Protein AF-A0A1V9ZKB8-F1 (afdb_monomer)

Organism: Achlya hypogyna (NCBI:txid1202772)

InterPro domains:
  IPR001683 Phox homology [PF00787] (100-175)
  IPR001683 Phox homology [PS50195] (66-179)
  IPR001683 Phox homology [SM00312] (69-179)
  IPR036871 PX domain superfamily [G3DSA:3.30.1520.10] (65-179)
  IPR036871 PX domain superfamily [SSF64268] (68-175)

Structure (mmCIF, N/CA/C/O backbone):
data_AF-A0A1V9ZKB8-F1
#
_entry.id   AF-A0A1V9ZKB8-F1
#
loop_
_atom_site.group_PDB
_atom_site.id
_atom_site.type_symbol
_atom_site.label_atom_id
_atom_site.label_alt_id
_atom_site.label_comp_id
_atom_site.label_asym_id
_atom_site.label_entity_id
_atom_site.label_seq_id
_atom_site.pdbx_PDB_ins_code
_atom_site.Cartn_x
_atom_site.Cartn_y
_atom_site.Cartn_z
_atom_site.occupancy
_atom_site.B_iso_or_equiv
_atom_site.auth_seq_id
_atom_site.auth_comp_id
_atom_site.auth_asym_id
_atom_site.auth_atom_id
_atom_site.pdbx_PDB_model_num
ATOM 1 N N . MET A 1 1 ? 2.516 -53.965 -52.159 1.00 54.56 1 MET A N 1
ATOM 2 C CA . MET A 1 1 ? 2.512 -53.346 -50.814 1.00 54.56 1 MET A CA 1
ATOM 3 C C . MET A 1 1 ? 1.217 -52.567 -50.686 1.00 54.56 1 MET A C 1
ATOM 5 O O . MET A 1 1 ? 0.957 -51.710 -51.520 1.00 54.56 1 MET A O 1
ATOM 9 N N . ASN A 1 2 ? 0.350 -52.975 -49.761 1.00 57.16 2 ASN A N 1
ATOM 10 C CA . ASN A 1 2 ? -1.054 -52.567 -49.736 1.00 57.16 2 ASN A CA 1
ATOM 11 C C . ASN A 1 2 ? -1.190 -51.128 -49.225 1.00 57.16 2 ASN A C 1
ATOM 13 O O . ASN A 1 2 ? -0.805 -50.827 -48.103 1.00 57.16 2 ASN A O 1
ATOM 17 N N . VAL A 1 3 ? -1.775 -50.247 -50.035 1.00 66.56 3 VAL A N 1
ATOM 18 C CA . VAL A 1 3 ? -2.022 -48.829 -49.704 1.00 66.56 3 VAL A CA 1
ATOM 19 C C . VAL A 1 3 ? -2.781 -48.630 -48.383 1.00 66.56 3 VAL A C 1
ATOM 21 O O . VAL A 1 3 ? -2.566 -47.644 -47.684 1.00 66.56 3 VAL A O 1
ATOM 24 N N . VAL A 1 4 ? -3.589 -49.617 -47.989 1.00 68.19 4 VAL A N 1
ATOM 25 C CA . VAL A 1 4 ? -4.349 -49.629 -46.732 1.00 68.19 4 VAL A CA 1
ATOM 26 C C . VAL A 1 4 ? -3.432 -49.641 -45.503 1.00 68.19 4 VAL A C 1
ATOM 28 O O . VAL A 1 4 ? -3.711 -48.944 -44.533 1.00 68.19 4 VAL A O 1
ATOM 31 N N . THR A 1 5 ? -2.303 -50.358 -45.543 1.00 67.31 5 THR A N 1
ATOM 32 C CA . THR A 1 5 ? -1.407 -50.465 -44.379 1.00 67.31 5 THR A CA 1
ATOM 33 C C . THR A 1 5 ? -0.592 -49.195 -44.153 1.00 67.31 5 THR A C 1
ATOM 35 O O . THR A 1 5 ? -0.276 -48.882 -43.014 1.00 67.31 5 THR A O 1
ATOM 38 N N . LEU A 1 6 ? -0.282 -48.441 -45.215 1.00 65.56 6 LEU A N 1
ATOM 39 C CA . LEU A 1 6 ? 0.432 -47.162 -45.104 1.00 65.56 6 LEU A CA 1
ATOM 40 C C . LEU A 1 6 ? -0.461 -46.064 -44.519 1.00 65.56 6 LEU A C 1
ATOM 42 O O . LEU A 1 6 ? -0.016 -45.297 -43.669 1.00 65.56 6 LEU A O 1
ATOM 46 N N . GLN A 1 7 ? -1.735 -46.026 -44.916 1.00 70.44 7 GLN A N 1
ATOM 47 C CA . GLN A 1 7 ? -2.691 -45.058 -44.380 1.00 70.44 7 GLN A CA 1
ATOM 48 C C . GLN A 1 7 ? -2.980 -45.303 -42.890 1.00 70.44 7 GLN A C 1
ATOM 50 O O . GLN A 1 7 ? -3.085 -44.355 -42.115 1.00 70.44 7 GLN A O 1
ATOM 55 N N . GLN A 1 8 ? -3.051 -46.570 -42.474 1.00 70.38 8 GLN A N 1
ATOM 56 C CA . GLN A 1 8 ? -3.250 -46.943 -41.071 1.00 70.38 8 GLN A CA 1
ATOM 57 C C . GLN A 1 8 ? -2.036 -46.603 -40.192 1.00 70.38 8 GLN A C 1
ATOM 59 O O . GLN A 1 8 ? -2.201 -46.225 -39.035 1.00 70.38 8 GLN A O 1
ATOM 64 N N . TRP A 1 9 ? -0.825 -46.689 -40.749 1.00 70.75 9 TRP A N 1
ATOM 65 C CA . TRP A 1 9 ? 0.413 -46.343 -40.049 1.00 70.75 9 TRP A CA 1
ATOM 66 C C . TRP A 1 9 ? 0.558 -44.829 -39.844 1.00 70.75 9 TRP A C 1
ATOM 68 O O . TRP A 1 9 ? 0.882 -44.383 -38.748 1.00 70.75 9 TRP A O 1
ATOM 78 N N . LEU A 1 10 ? 0.223 -44.033 -40.866 1.00 70.94 10 LEU A N 1
ATOM 79 C CA . LEU A 1 10 ? 0.247 -42.567 -40.786 1.00 70.94 10 LEU A CA 1
ATOM 80 C C . LEU A 1 10 ? -0.773 -42.008 -39.784 1.00 70.94 10 LEU A C 1
ATOM 82 O O . LEU A 1 10 ? -0.485 -41.034 -39.093 1.00 70.94 10 LEU A O 1
ATOM 86 N N . LEU A 1 11 ? -1.953 -42.627 -39.676 1.00 70.94 11 LEU A N 1
ATOM 87 C CA . LEU A 1 11 ? -2.953 -42.243 -38.673 1.00 70.94 11 LEU A CA 1
ATOM 88 C C . LEU A 1 11 ? -2.466 -42.526 -37.244 1.00 70.94 11 LEU A C 1
ATOM 90 O O . LEU A 1 11 ? -2.639 -41.687 -36.365 1.00 70.94 11 LEU A O 1
ATOM 94 N N . PHE A 1 12 ? -1.790 -43.658 -37.028 1.00 76.88 12 PHE A N 1
ATOM 95 C CA . PHE A 1 12 ? -1.202 -43.992 -35.730 1.00 76.88 12 PHE A CA 1
ATOM 96 C C . PHE A 1 12 ? -0.094 -43.007 -35.324 1.00 76.88 12 PHE A C 1
ATOM 98 O O . PHE A 1 12 ? -0.031 -42.576 -34.174 1.00 76.88 12 PHE A O 1
ATOM 105 N N . GLU A 1 13 ? 0.755 -42.606 -36.271 1.00 76.12 13 GLU A N 1
ATOM 106 C CA . GLU A 1 13 ? 1.838 -41.649 -36.026 1.00 76.12 13 GLU A CA 1
ATOM 107 C C . GLU A 1 13 ? 1.302 -40.247 -35.675 1.00 76.12 13 GLU A C 1
ATOM 109 O O . GLU A 1 13 ? 1.815 -39.589 -34.765 1.00 76.12 13 GLU A O 1
ATOM 114 N N . ALA A 1 14 ? 0.214 -39.821 -36.327 1.00 74.94 14 ALA A N 1
ATOM 115 C CA . ALA A 1 14 ? -0.457 -38.555 -36.042 1.00 74.94 14 ALA A CA 1
ATOM 116 C C . ALA A 1 14 ? -1.129 -38.534 -34.657 1.00 74.94 14 ALA A C 1
AT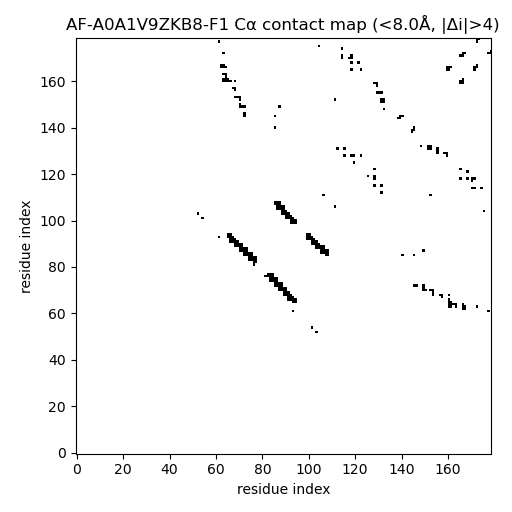OM 118 O O . ALA A 1 14 ? -0.977 -37.553 -33.924 1.00 74.94 14 ALA A O 1
ATOM 119 N N . ASP A 1 15 ? -1.817 -39.612 -34.268 1.00 75.75 15 ASP A N 1
ATOM 120 C CA . ASP A 1 15 ? -2.446 -39.715 -32.945 1.00 75.75 15 ASP A CA 1
ATOM 121 C C . ASP A 1 15 ? -1.394 -39.705 -31.826 1.00 75.75 15 ASP A C 1
ATOM 123 O O . ASP A 1 15 ? -1.538 -38.976 -30.842 1.00 75.75 15 ASP A O 1
ATOM 127 N N . VAL A 1 16 ? -0.284 -40.435 -31.986 1.00 78.56 16 VAL A N 1
ATOM 128 C CA . VAL A 1 16 ? 0.820 -40.437 -31.009 1.00 78.56 16 VAL A CA 1
ATOM 129 C C . VAL A 1 16 ? 1.443 -39.045 -30.870 1.00 78.56 16 VAL A C 1
ATOM 131 O O . VAL A 1 16 ? 1.657 -38.578 -29.748 1.00 78.56 16 VAL A O 1
ATOM 134 N N . ALA A 1 17 ? 1.688 -38.345 -31.981 1.00 75.25 17 ALA A N 1
ATOM 135 C CA . ALA A 1 17 ? 2.206 -36.979 -31.950 1.00 75.25 17 ALA A CA 1
ATOM 136 C C . ALA A 1 17 ? 1.240 -36.009 -31.244 1.00 75.25 17 ALA A C 1
ATOM 138 O O . ALA A 1 17 ? 1.675 -35.165 -30.453 1.00 75.25 17 ALA A O 1
ATOM 139 N N . LEU A 1 18 ? -0.070 -36.160 -31.469 1.00 71.50 18 LEU A N 1
ATOM 140 C CA . LEU A 1 18 ? -1.103 -35.351 -30.826 1.00 71.50 18 LEU A CA 1
ATOM 141 C C . LEU A 1 18 ? -1.160 -35.595 -29.309 1.00 71.50 18 LEU A C 1
ATOM 143 O O . LEU A 1 18 ? -1.229 -34.635 -28.538 1.00 71.50 18 LEU A O 1
ATOM 147 N N . TYR A 1 19 ? -1.058 -36.852 -28.867 1.00 74.38 19 TYR A N 1
ATOM 148 C CA . TYR A 1 19 ? -1.005 -37.199 -27.442 1.00 74.38 19 TYR A CA 1
ATOM 149 C C . TYR A 1 19 ? 0.262 -36.676 -26.752 1.00 74.38 19 TYR A C 1
ATOM 151 O O . TYR A 1 19 ? 0.181 -36.195 -25.619 1.00 74.38 19 TYR A O 1
ATOM 159 N N . LEU A 1 20 ? 1.418 -36.697 -27.424 1.00 71.94 20 LEU A N 1
ATOM 160 C CA . LEU A 1 20 ? 2.661 -36.133 -26.885 1.00 71.94 20 LEU A CA 1
ATOM 161 C C . LEU A 1 20 ? 2.590 -34.604 -26.763 1.00 71.94 20 LEU A C 1
ATOM 163 O O . LEU A 1 20 ? 2.969 -34.051 -25.728 1.00 71.94 20 LEU A O 1
ATOM 167 N N . ALA A 1 21 ? 2.049 -33.916 -27.772 1.00 66.06 21 ALA A N 1
ATOM 168 C CA . ALA A 1 21 ? 1.852 -32.467 -27.731 1.00 66.06 21 ALA A CA 1
ATOM 169 C C . ALA A 1 21 ? 0.853 -32.053 -26.635 1.00 66.06 21 ALA A C 1
ATOM 171 O O . ALA A 1 21 ? 1.114 -31.121 -25.866 1.00 66.06 21 ALA A O 1
ATOM 172 N N . ALA A 1 22 ? -0.259 -32.784 -26.509 1.00 65.62 22 ALA A N 1
ATOM 173 C CA . ALA A 1 22 ? -1.234 -32.573 -25.446 1.00 65.62 22 ALA A CA 1
ATOM 174 C C . ALA A 1 22 ? -0.603 -32.802 -24.061 1.00 65.62 22 ALA A C 1
ATOM 176 O O . ALA A 1 22 ? -0.720 -31.938 -23.190 1.00 65.62 22 ALA A O 1
ATOM 177 N N . GLY A 1 23 ? 0.139 -33.898 -23.871 1.00 66.31 23 GLY A N 1
ATOM 178 C CA . GLY A 1 23 ? 0.823 -34.217 -22.614 1.00 66.31 23 GLY A CA 1
ATOM 179 C C . GLY A 1 23 ? 1.814 -33.137 -22.164 1.00 66.31 23 GLY A C 1
ATOM 180 O O . GLY A 1 23 ? 1.801 -32.732 -20.999 1.00 66.31 23 GLY A O 1
ATOM 181 N N . LEU A 1 24 ? 2.616 -32.599 -23.092 1.00 63.84 24 LEU A N 1
ATOM 182 C CA . LEU A 1 24 ? 3.555 -31.508 -22.800 1.00 63.84 24 LEU A CA 1
ATOM 183 C C . LEU A 1 24 ? 2.830 -30.214 -22.394 1.00 63.84 24 LEU A C 1
ATOM 185 O O . LEU A 1 24 ? 3.252 -29.548 -21.446 1.00 63.84 24 LEU A O 1
ATOM 189 N N . SER A 1 25 ? 1.707 -29.879 -23.040 1.00 70.06 25 SER A N 1
ATOM 190 C CA . SER A 1 25 ? 0.927 -28.684 -22.684 1.00 70.06 25 SER A CA 1
ATOM 191 C C . SER A 1 25 ? 0.295 -28.775 -21.287 1.00 70.06 25 SER A C 1
ATOM 193 O O . SER A 1 25 ? 0.385 -27.820 -20.511 1.00 70.06 25 SER A O 1
ATOM 195 N N . PHE A 1 26 ? -0.249 -29.938 -20.906 1.00 67.19 26 PHE A N 1
ATOM 196 C CA . PHE A 1 26 ? -0.807 -30.151 -19.567 1.00 67.19 26 PHE A CA 1
ATOM 197 C C . PHE A 1 26 ? 0.260 -30.057 -18.471 1.00 67.19 26 PHE A C 1
ATOM 199 O O . PHE A 1 26 ? -0.008 -29.486 -17.412 1.00 67.19 26 PHE A O 1
ATOM 206 N N . SER A 1 27 ? 1.481 -30.541 -18.727 1.00 72.00 27 SER A N 1
ATOM 207 C CA . SER A 1 27 ? 2.588 -30.436 -17.770 1.00 72.00 27 SER A CA 1
ATOM 208 C C . SER A 1 27 ? 3.028 -28.988 -17.542 1.00 72.00 27 SER A C 1
ATOM 210 O O . SER A 1 27 ? 3.302 -28.607 -16.405 1.00 72.00 27 SER A O 1
ATOM 212 N N . ILE A 1 28 ? 3.071 -28.162 -18.592 1.00 72.50 28 ILE A N 1
ATOM 213 C CA . ILE A 1 28 ? 3.446 -26.743 -18.477 1.00 72.50 28 ILE A CA 1
ATOM 214 C C . ILE A 1 28 ? 2.364 -25.966 -17.722 1.00 72.50 28 ILE A C 1
ATOM 216 O O . ILE A 1 28 ? 2.680 -25.189 -16.823 1.00 72.50 28 ILE A O 1
ATOM 220 N N . VAL A 1 29 ? 1.087 -26.201 -18.036 1.00 74.56 29 VAL A N 1
ATOM 221 C CA . VAL A 1 29 ? -0.035 -25.520 -17.371 1.00 74.56 29 VAL A CA 1
ATOM 222 C C . VAL A 1 29 ? -0.162 -25.960 -15.912 1.00 74.56 29 VAL A C 1
ATOM 224 O O . VAL A 1 29 ? -0.346 -25.114 -15.042 1.00 74.56 29 VAL A O 1
ATOM 227 N N . SER A 1 30 ? -0.002 -27.253 -15.615 1.00 75.88 30 SER A N 1
ATOM 228 C CA . SER A 1 30 ? 0.011 -27.765 -14.239 1.00 75.88 30 SER A CA 1
ATOM 229 C C . SER A 1 30 ? 1.212 -27.238 -13.453 1.00 75.88 30 SER A C 1
ATOM 231 O O . SER A 1 30 ? 1.048 -26.773 -12.328 1.00 75.88 30 SER A O 1
ATOM 233 N N . GLY A 1 31 ? 2.400 -27.204 -14.066 1.00 75.62 31 GLY A N 1
ATOM 234 C CA . GLY A 1 31 ? 3.594 -26.600 -13.480 1.00 75.62 31 GLY A CA 1
ATOM 235 C C . GLY A 1 31 ? 3.412 -25.110 -13.196 1.00 75.62 31 GLY A C 1
ATOM 236 O O . GLY A 1 31 ? 3.756 -24.652 -12.111 1.00 75.62 31 GLY A O 1
ATOM 237 N N . PHE A 1 32 ? 2.794 -24.363 -14.115 1.00 76.50 32 PHE A N 1
ATOM 238 C CA . PHE A 1 32 ? 2.505 -22.942 -13.936 1.00 76.50 32 PHE A CA 1
ATOM 239 C C . PHE A 1 32 ? 1.429 -22.698 -12.878 1.00 76.50 32 PHE A C 1
ATOM 241 O O . PHE A 1 32 ? 1.611 -21.836 -12.032 1.00 76.50 32 PHE A O 1
ATOM 248 N N . LEU A 1 33 ? 0.345 -23.480 -12.851 1.00 75.81 33 LEU A N 1
ATOM 249 C CA . LEU A 1 33 ? -0.683 -23.391 -11.809 1.00 75.81 33 LEU A CA 1
ATOM 250 C C . LEU A 1 33 ? -0.123 -23.780 -10.439 1.00 75.81 33 LEU A C 1
ATOM 252 O O . LEU A 1 33 ? -0.383 -23.088 -9.460 1.00 75.81 33 LEU A O 1
ATOM 256 N N . SER A 1 34 ? 0.695 -24.829 -10.366 1.00 81.06 34 SER A N 1
ATOM 257 C CA . SER A 1 34 ?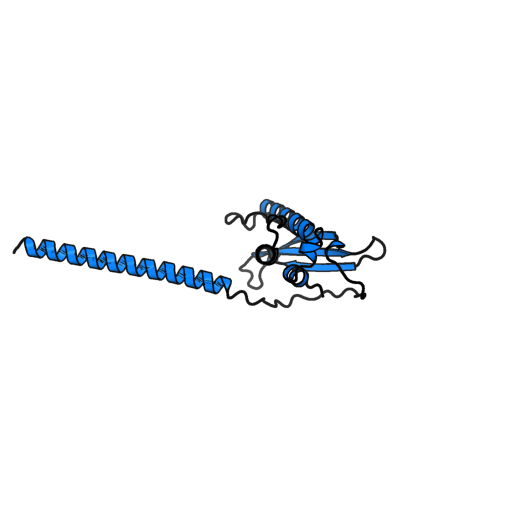 1.386 -25.237 -9.143 1.00 81.06 34 SER A CA 1
ATOM 258 C C . SER A 1 34 ? 2.385 -24.172 -8.689 1.00 81.06 34 SER A C 1
ATOM 260 O O . SER A 1 34 ? 2.425 -23.841 -7.508 1.00 81.06 34 SER A O 1
ATOM 262 N N . TRP A 1 35 ? 3.133 -23.557 -9.610 1.00 73.25 35 TRP A N 1
ATOM 263 C CA . TRP A 1 35 ? 4.016 -22.424 -9.324 1.00 73.25 35 TRP A CA 1
ATOM 264 C C . TRP A 1 35 ? 3.232 -21.186 -8.883 1.00 73.25 35 TRP A C 1
ATOM 266 O O . TRP A 1 35 ? 3.607 -20.547 -7.909 1.00 73.25 35 TRP A O 1
ATOM 276 N N . CYS A 1 36 ? 2.108 -20.866 -9.524 1.00 68.69 36 CYS A N 1
ATOM 277 C CA . CYS A 1 36 ? 1.221 -19.778 -9.120 1.00 68.69 36 CYS A CA 1
ATOM 278 C C . CYS A 1 36 ? 0.664 -20.016 -7.714 1.00 68.69 36 CYS A C 1
ATOM 280 O O . CYS A 1 36 ? 0.709 -19.113 -6.882 1.00 68.69 36 CYS A O 1
ATOM 282 N N . LEU A 1 37 ? 0.203 -21.232 -7.417 1.00 73.25 37 LEU A N 1
ATOM 283 C CA . LEU A 1 37 ? -0.303 -21.592 -6.095 1.00 73.25 37 LEU A CA 1
ATOM 284 C C . LEU A 1 37 ? 0.813 -21.573 -5.039 1.00 73.25 37 LEU A C 1
ATOM 286 O O . LEU A 1 37 ? 0.608 -21.030 -3.953 1.00 73.25 37 LEU A O 1
ATOM 290 N N . LEU A 1 38 ? 2.010 -22.073 -5.357 1.00 63.53 38 LEU A N 1
ATOM 291 C CA . LEU A 1 38 ? 3.170 -22.029 -4.463 1.00 63.53 38 LEU A CA 1
ATOM 292 C C . LEU A 1 38 ? 3.683 -20.604 -4.244 1.00 63.53 38 LEU A C 1
ATOM 294 O O . LEU A 1 38 ? 3.972 -20.254 -3.109 1.00 63.53 38 LEU A O 1
ATOM 298 N N . VAL A 1 39 ? 3.708 -19.742 -5.260 1.00 59.50 39 VAL A N 1
ATOM 299 C CA . VAL A 1 39 ? 4.046 -18.315 -5.116 1.00 59.50 39 VAL A CA 1
ATOM 300 C C . VAL A 1 39 ? 3.022 -17.591 -4.241 1.00 59.50 39 VAL A C 1
ATOM 302 O O . VAL A 1 39 ? 3.403 -16.752 -3.429 1.00 59.50 39 VAL A O 1
ATOM 305 N N . THR A 1 40 ? 1.733 -17.940 -4.335 1.00 50.25 40 THR A N 1
ATOM 306 C CA . THR A 1 40 ? 0.710 -17.367 -3.441 1.00 50.25 40 THR A CA 1
ATOM 307 C C . THR A 1 40 ? 0.780 -17.905 -2.008 1.00 50.25 40 THR A C 1
ATOM 309 O O . THR A 1 40 ? 0.395 -17.193 -1.086 1.00 50.25 40 THR A O 1
ATOM 312 N N . ARG A 1 41 ? 1.300 -19.124 -1.794 1.00 51.72 41 ARG A N 1
ATOM 313 C CA . ARG A 1 41 ? 1.466 -19.738 -0.460 1.00 51.72 41 ARG A CA 1
ATOM 314 C C . ARG A 1 41 ? 2.808 -19.446 0.203 1.00 51.72 41 ARG A C 1
ATOM 316 O O . ARG A 1 41 ? 2.882 -19.420 1.425 1.00 51.72 41 ARG A O 1
ATOM 323 N N . SER A 1 42 ? 3.859 -19.228 -0.578 1.00 39.22 42 SER A N 1
ATOM 324 C CA . SER A 1 42 ? 5.224 -19.042 -0.082 1.00 39.22 42 SER A CA 1
ATOM 325 C C . SER A 1 42 ? 5.530 -17.593 0.289 1.00 39.22 42 SER A C 1
ATOM 327 O O . SER A 1 42 ? 6.685 -17.258 0.552 1.00 39.22 42 SER A O 1
ATOM 329 N N . PHE A 1 43 ? 4.504 -16.743 0.395 1.00 42.44 43 PHE A N 1
ATOM 330 C CA . PHE A 1 43 ? 4.610 -15.489 1.127 1.00 42.44 43 PHE A CA 1
ATOM 331 C C . PHE A 1 43 ? 4.610 -15.793 2.631 1.00 42.44 43 PHE A C 1
ATOM 333 O O . PHE A 1 43 ? 3.682 -15.479 3.374 1.00 42.44 43 PHE A O 1
ATOM 340 N N . LYS A 1 44 ? 5.684 -16.446 3.085 1.00 37.97 44 LYS A N 1
ATOM 341 C CA . LYS A 1 44 ? 6.108 -16.338 4.474 1.00 37.97 44 LYS A CA 1
ATOM 342 C C . LYS A 1 44 ? 6.294 -14.837 4.711 1.00 37.97 44 LYS A C 1
ATOM 344 O O . LYS A 1 44 ? 6.968 -14.217 3.887 1.00 37.97 44 LYS A O 1
ATOM 349 N N . PRO A 1 45 ? 5.691 -14.230 5.746 1.00 36.56 45 PRO A N 1
ATOM 350 C CA . PRO A 1 45 ? 6.019 -12.862 6.107 1.00 36.56 45 PRO A CA 1
ATOM 351 C C . PRO A 1 45 ? 7.525 -12.835 6.346 1.00 36.56 45 PRO A C 1
ATOM 353 O O . PRO A 1 45 ? 8.037 -13.406 7.310 1.00 36.56 45 PRO A O 1
ATOM 356 N N . MET A 1 46 ? 8.237 -12.297 5.363 1.00 34.59 46 MET A N 1
ATOM 357 C CA . MET A 1 46 ? 9.676 -12.201 5.386 1.00 34.59 46 MET A CA 1
ATOM 358 C C . MET A 1 46 ? 9.959 -11.098 6.387 1.00 34.59 46 MET A C 1
ATOM 360 O O . MET A 1 46 ? 9.738 -9.917 6.127 1.00 34.59 46 MET A O 1
ATOM 364 N N . ASN A 1 47 ? 10.320 -11.541 7.586 1.00 42.50 47 ASN A N 1
ATOM 365 C CA . ASN A 1 47 ? 10.906 -10.727 8.628 1.00 42.50 47 ASN A CA 1
ATOM 366 C C . ASN A 1 47 ? 12.290 -10.283 8.133 1.00 42.50 47 ASN A C 1
ATOM 368 O O . ASN A 1 47 ? 13.308 -10.809 8.576 1.00 42.50 47 ASN A O 1
ATOM 372 N N . ASP A 1 48 ? 12.311 -9.382 7.148 1.00 35.09 48 ASP A N 1
ATOM 373 C CA . ASP A 1 48 ? 13.497 -8.607 6.812 1.00 35.09 48 ASP A CA 1
ATOM 374 C C . ASP A 1 48 ? 13.716 -7.673 7.999 1.00 35.09 48 ASP A C 1
ATOM 376 O O . ASP A 1 48 ? 12.975 -6.708 8.202 1.00 35.09 48 ASP A O 1
ATOM 380 N N . GLY A 1 49 ? 14.708 -8.012 8.820 1.00 42.66 49 GLY A N 1
ATOM 381 C CA . GLY A 1 49 ? 15.214 -7.123 9.849 1.00 42.66 49 GLY A CA 1
ATOM 382 C C . GLY A 1 49 ? 15.643 -5.815 9.197 1.00 42.66 49 GLY A C 1
ATOM 383 O O . GLY A 1 49 ? 16.692 -5.740 8.568 1.00 42.66 49 GLY A O 1
ATOM 384 N N . HIS A 1 50 ? 14.825 -4.777 9.338 1.00 40.50 50 HIS A N 1
ATOM 385 C CA . HIS A 1 50 ? 15.189 -3.425 8.951 1.00 40.50 50 HIS A CA 1
ATOM 386 C C . HIS A 1 50 ? 14.825 -2.476 10.094 1.00 40.50 50 HIS A C 1
ATOM 388 O O . HIS A 1 50 ? 13.681 -2.069 10.251 1.00 40.50 50 HIS A O 1
ATOM 394 N N . GLN A 1 51 ? 15.864 -2.224 10.894 1.00 39.69 51 GLN A N 1
ATOM 395 C CA . GLN A 1 51 ? 16.053 -1.254 11.974 1.00 39.69 51 GLN A CA 1
ATOM 396 C C . GLN A 1 51 ? 14.864 -0.354 12.333 1.00 39.69 51 GLN A C 1
ATOM 398 O O . GLN A 1 51 ? 14.542 0.608 11.633 1.00 39.69 51 GLN A O 1
ATOM 403 N N . ASP A 1 52 ? 14.346 -0.610 13.532 1.00 38.00 52 ASP A N 1
ATOM 404 C CA . ASP A 1 52 ? 13.644 0.357 14.360 1.00 38.00 52 ASP A CA 1
ATOM 405 C C . ASP A 1 52 ? 14.565 1.557 14.627 1.00 38.00 52 ASP A C 1
ATOM 407 O O . ASP A 1 52 ? 15.458 1.512 15.477 1.00 38.00 52 ASP A O 1
ATOM 411 N N . VAL A 1 53 ? 14.360 2.658 13.905 1.00 49.25 53 VAL A N 1
ATOM 412 C CA . VAL A 1 53 ? 14.818 3.961 14.393 1.00 49.25 53 VAL A CA 1
ATOM 413 C C . VAL A 1 53 ? 13.838 4.371 15.487 1.00 49.25 53 VAL A C 1
ATOM 415 O O . VAL A 1 53 ? 12.763 4.907 15.226 1.00 49.25 53 VAL A O 1
ATOM 418 N N . VAL A 1 54 ? 14.201 4.024 16.720 1.00 50.81 54 VAL A N 1
ATOM 419 C CA . VAL A 1 54 ? 13.498 4.387 17.951 1.00 50.81 54 VAL A CA 1
ATOM 420 C C . VAL A 1 54 ? 13.516 5.911 18.122 1.00 50.81 54 VAL A C 1
ATOM 422 O O . VAL A 1 54 ? 14.577 6.508 18.288 1.00 50.81 54 VAL A O 1
ATOM 425 N N . LEU A 1 55 ? 12.333 6.528 18.145 1.00 48.44 55 LEU A N 1
ATOM 426 C CA . LEU A 1 55 ? 12.066 7.819 18.793 1.00 48.44 55 LEU A CA 1
ATOM 427 C C . LEU A 1 55 ? 10.862 7.635 19.742 1.00 48.44 55 LEU A C 1
ATOM 429 O O . LEU A 1 55 ? 10.057 6.729 19.516 1.00 48.44 55 LEU A O 1
ATOM 433 N N . PRO A 1 56 ? 10.768 8.406 20.842 1.00 44.75 56 PRO A N 1
ATOM 434 C CA . PRO A 1 56 ? 10.221 7.938 22.105 1.00 44.75 56 PRO A CA 1
ATOM 435 C C . PRO A 1 56 ? 8.735 7.609 22.004 1.00 44.75 56 PRO A C 1
ATOM 437 O O . PRO A 1 56 ? 7.938 8.369 21.460 1.00 44.75 56 PRO A O 1
ATOM 440 N N . SER A 1 57 ? 8.399 6.459 22.579 1.00 63.25 57 SER A N 1
ATOM 441 C CA . SER A 1 57 ? 7.043 6.063 22.933 1.00 63.25 57 SER A CA 1
ATOM 442 C C . SER A 1 57 ? 6.455 7.049 23.947 1.00 63.25 57 SER A C 1
ATOM 444 O O . SER A 1 57 ? 7.093 7.320 24.969 1.00 63.25 57 SER A O 1
ATOM 446 N N . PRO A 1 58 ? 5.215 7.512 23.725 1.00 48.00 58 PRO A N 1
ATOM 447 C CA . PRO A 1 58 ? 4.282 7.589 24.832 1.00 48.00 58 PRO A CA 1
ATOM 448 C C . PRO A 1 58 ? 2.992 6.818 24.542 1.00 48.00 58 PRO A C 1
ATOM 450 O O . PRO A 1 58 ? 2.488 6.738 23.426 1.00 48.00 58 PRO A O 1
ATOM 453 N N . ALA A 1 59 ? 2.454 6.273 25.627 1.00 43.16 59 ALA A N 1
ATOM 454 C CA . ALA A 1 59 ? 1.353 5.326 25.757 1.00 43.16 59 ALA A CA 1
ATOM 455 C C . ALA A 1 59 ? -0.052 5.846 25.368 1.00 43.16 59 ALA A C 1
ATOM 457 O O . ALA A 1 59 ? -1.043 5.446 25.977 1.00 43.16 59 ALA A O 1
ATOM 458 N N . HIS A 1 60 ? -0.171 6.730 24.377 1.00 47.84 60 HIS A N 1
ATOM 459 C CA . HIS A 1 60 ? -1.463 7.253 23.930 1.00 47.84 60 HIS A CA 1
ATOM 460 C C . HIS A 1 60 ? -1.843 6.570 22.622 1.00 47.84 60 HIS A C 1
ATOM 462 O O . HIS A 1 60 ? -1.064 6.587 21.676 1.00 47.84 60 HIS A O 1
ATOM 468 N N . GLY A 1 61 ? -3.008 5.916 22.601 1.00 56.34 61 GLY A N 1
ATOM 469 C CA . GLY A 1 61 ? -3.478 5.077 21.499 1.00 56.34 61 GLY A CA 1
ATOM 470 C C . GLY A 1 61 ? -3.277 5.734 20.134 1.00 56.34 61 GLY A C 1
ATOM 471 O O . GLY A 1 61 ? -4.041 6.613 19.746 1.00 56.34 61 GLY A O 1
ATOM 472 N N . LEU A 1 62 ? -2.232 5.302 19.421 1.00 65.81 62 LEU A N 1
ATOM 473 C CA . LEU A 1 62 ? -1.870 5.798 18.097 1.00 65.81 62 LEU A CA 1
ATOM 474 C C . LEU A 1 62 ? -2.842 5.214 17.079 1.00 65.81 62 LEU A C 1
ATOM 476 O O . LEU A 1 62 ? -2.572 4.213 16.413 1.00 65.81 62 LEU A O 1
ATOM 480 N N . ASN A 1 63 ? -4.012 5.828 16.989 1.00 75.94 63 ASN A N 1
ATOM 481 C CA . ASN A 1 63 ? -4.973 5.492 15.966 1.00 75.94 63 ASN A CA 1
ATOM 482 C C . ASN A 1 63 ? -4.457 5.973 14.611 1.00 75.94 63 ASN A C 1
ATOM 484 O O . ASN A 1 63 ? -4.035 7.118 14.446 1.00 75.94 63 ASN A O 1
ATOM 488 N N . LEU A 1 64 ? -4.497 5.097 13.610 1.00 79.88 64 LEU A N 1
ATOM 489 C CA . LEU A 1 64 ? -4.017 5.438 12.272 1.00 79.88 64 LEU A CA 1
ATOM 490 C C . LEU A 1 64 ? -4.864 6.541 11.609 1.00 79.88 64 LEU A C 1
ATOM 492 O O . LEU A 1 64 ? -4.344 7.270 10.775 1.00 79.88 64 LEU A O 1
ATOM 496 N N . HIS A 1 65 ? -6.133 6.700 11.995 1.00 77.12 65 HIS A N 1
ATOM 497 C CA . HIS A 1 65 ? -7.015 7.725 11.424 1.00 77.12 65 HIS A CA 1
ATOM 498 C C . HIS A 1 65 ? -6.705 9.159 11.858 1.00 77.12 65 HIS A C 1
ATOM 500 O O . HIS A 1 65 ? -7.122 10.089 11.174 1.00 77.12 65 HIS A O 1
ATOM 506 N N . ASP A 1 66 ? -5.909 9.329 12.914 1.00 79.00 66 ASP A N 1
ATOM 507 C CA . ASP A 1 66 ? -5.405 10.631 13.361 1.00 79.00 66 ASP A CA 1
ATOM 508 C C . ASP A 1 66 ? -4.007 10.942 12.790 1.00 79.00 66 ASP A C 1
ATOM 510 O O . ASP A 1 66 ? -3.423 11.989 13.080 1.00 79.00 66 ASP A O 1
ATOM 514 N N . ALA A 1 67 ? -3.442 10.026 11.993 1.00 79.88 67 ALA A N 1
ATOM 515 C CA . ALA A 1 67 ? -2.124 10.176 11.394 1.00 79.88 67 ALA A CA 1
ATOM 516 C C . ALA A 1 67 ? -2.198 10.946 10.069 1.00 79.88 67 ALA A C 1
ATOM 518 O O . ALA A 1 67 ? -2.966 10.600 9.170 1.00 79.88 67 ALA A O 1
ATOM 519 N N . SER A 1 68 ? -1.300 11.911 9.886 1.00 80.62 68 SER A N 1
ATOM 520 C CA . SER A 1 68 ? -0.956 12.405 8.554 1.00 80.62 68 SER A CA 1
ATOM 521 C C . SER A 1 68 ? 0.027 11.439 7.892 1.00 80.62 68 SER A C 1
ATOM 523 O O . SER A 1 68 ? 1.002 11.007 8.509 1.00 80.62 68 SER A O 1
ATOM 525 N N . VAL A 1 69 ? -0.232 11.095 6.630 1.00 83.38 69 VAL A N 1
ATOM 526 C CA . VAL A 1 69 ? 0.575 10.150 5.853 1.00 83.38 69 VAL A CA 1
ATOM 527 C C . VAL A 1 69 ? 1.336 10.901 4.772 1.00 83.38 69 VAL A C 1
ATOM 529 O O . VAL A 1 69 ? 0.729 11.600 3.967 1.00 83.38 69 VAL A O 1
ATOM 532 N N . THR A 1 70 ? 2.648 10.694 4.708 1.00 84.06 70 THR A N 1
ATOM 533 C CA . THR A 1 70 ? 3.474 11.131 3.576 1.00 84.06 70 THR A CA 1
ATOM 534 C C . THR A 1 70 ? 4.262 9.952 3.027 1.00 84.06 70 THR A C 1
ATOM 536 O O . THR A 1 70 ? 4.723 9.094 3.786 1.00 84.06 70 THR A O 1
ATOM 539 N N . LEU A 1 71 ? 4.393 9.870 1.702 1.00 82.69 71 LEU A N 1
ATOM 540 C CA . LEU A 1 71 ? 5.197 8.831 1.056 1.00 82.69 71 LEU A CA 1
ATOM 541 C C . LEU A 1 71 ? 6.373 9.440 0.303 1.00 82.69 71 LEU A C 1
ATOM 543 O O . LEU A 1 71 ? 6.193 10.183 -0.658 1.00 82.69 71 LEU A O 1
ATOM 547 N N . THR A 1 72 ? 7.577 9.008 0.649 1.00 82.00 72 THR A N 1
ATOM 548 C CA . THR A 1 72 ? 8.805 9.338 -0.075 1.00 82.00 72 THR A CA 1
ATOM 549 C C . THR A 1 72 ? 9.295 8.108 -0.823 1.00 82.00 72 THR A C 1
ATOM 551 O O . THR A 1 72 ? 9.250 6.989 -0.314 1.00 82.00 72 THR A O 1
ATOM 554 N N . GLN A 1 73 ? 9.767 8.288 -2.051 1.00 76.44 73 GLN A N 1
ATOM 555 C CA . GLN A 1 73 ? 10.340 7.198 -2.832 1.00 76.44 73 GLN A CA 1
ATOM 556 C C . GLN A 1 73 ? 11.861 7.180 -2.710 1.00 76.44 73 GLN A C 1
ATOM 558 O O . GLN A 1 73 ? 12.509 8.206 -2.897 1.00 76.44 73 GLN A O 1
ATOM 563 N N . VAL A 1 74 ? 12.425 5.988 -2.515 1.00 69.50 74 VAL A N 1
ATOM 564 C CA . VAL A 1 74 ? 13.868 5.748 -2.560 1.00 69.50 74 VAL A CA 1
ATOM 565 C C . VAL A 1 74 ? 14.144 4.584 -3.515 1.00 69.50 74 VAL A C 1
ATOM 567 O O . VAL A 1 74 ? 13.611 3.485 -3.359 1.00 69.50 74 VAL A O 1
ATOM 570 N N . GLN A 1 75 ? 14.959 4.820 -4.544 1.00 65.56 75 GLN A N 1
ATOM 571 C CA . GLN A 1 75 ? 15.504 3.730 -5.355 1.00 65.56 75 GLN A CA 1
ATOM 572 C C . GLN A 1 75 ? 16.661 3.102 -4.590 1.00 65.56 75 GLN A C 1
ATOM 574 O O . GLN A 1 75 ? 17.544 3.814 -4.116 1.00 65.56 75 GLN A O 1
ATOM 579 N N . LEU A 1 76 ? 16.639 1.782 -4.453 1.00 64.88 76 LEU A N 1
ATOM 580 C CA . LEU A 1 76 ? 17.667 1.049 -3.737 1.00 64.88 76 LEU A CA 1
ATOM 581 C C . LEU A 1 76 ? 18.366 0.096 -4.686 1.00 64.88 76 LEU A C 1
ATOM 583 O O . LEU A 1 76 ? 17.736 -0.607 -5.482 1.00 64.88 76 LEU A O 1
ATOM 587 N N . LEU A 1 77 ? 19.684 0.073 -4.556 1.00 58.69 77 LEU A N 1
ATOM 588 C CA . LEU A 1 77 ? 20.512 -0.970 -5.118 1.00 58.69 77 LEU A CA 1
ATOM 589 C C . LEU A 1 77 ? 20.364 -2.200 -4.214 1.00 58.69 77 LEU A C 1
ATOM 591 O O . LEU A 1 77 ? 20.563 -2.097 -3.004 1.00 58.69 77 LEU A O 1
ATOM 595 N N . GLY A 1 78 ? 19.948 -3.331 -4.778 1.00 62.03 78 GLY A N 1
ATOM 596 C CA . GLY A 1 78 ? 19.923 -4.599 -4.060 1.00 62.03 78 GLY A CA 1
ATOM 597 C C . GLY A 1 78 ? 21.322 -5.009 -3.612 1.00 62.03 78 GLY A C 1
ATOM 598 O O . GLY A 1 78 ? 22.321 -4.584 -4.192 1.00 62.03 78 GLY A O 1
ATOM 599 N N . GLU A 1 79 ? 21.367 -5.841 -2.577 1.00 61.72 79 GLU A N 1
ATOM 600 C CA . GLU A 1 79 ? 22.591 -6.297 -1.908 1.00 61.72 79 GLU A CA 1
ATOM 601 C C . GLU A 1 79 ? 23.589 -6.945 -2.883 1.00 61.72 79 GLU A C 1
ATOM 603 O O . GLU A 1 79 ? 24.789 -6.705 -2.796 1.00 61.72 79 GLU A O 1
ATOM 608 N N . ASP A 1 80 ? 23.082 -7.634 -3.908 1.00 65.69 80 ASP A N 1
ATOM 609 C CA . ASP A 1 80 ? 23.891 -8.305 -4.932 1.00 65.69 80 ASP A CA 1
ATOM 610 C C . ASP A 1 80 ? 24.318 -7.401 -6.106 1.00 65.69 80 ASP A C 1
ATOM 612 O O . ASP A 1 80 ? 24.784 -7.901 -7.131 1.00 65.69 80 ASP A O 1
ATOM 616 N N . ALA A 1 81 ? 24.085 -6.081 -6.034 1.00 58.81 81 ALA A N 1
ATOM 617 C CA . ALA A 1 81 ? 24.300 -5.090 -7.107 1.00 58.81 81 ALA A CA 1
ATOM 618 C C . ALA A 1 81 ? 23.611 -5.400 -8.460 1.00 58.81 81 ALA A C 1
ATOM 620 O O . ALA A 1 81 ? 23.721 -4.629 -9.415 1.00 58.81 81 ALA A O 1
ATOM 621 N N . LYS A 1 82 ? 22.874 -6.512 -8.548 1.00 60.97 82 LYS A N 1
ATOM 622 C CA . LYS A 1 82 ? 22.280 -7.057 -9.772 1.00 60.97 82 LYS A CA 1
ATOM 623 C C . LYS A 1 82 ? 20.796 -6.727 -9.910 1.00 60.97 82 LYS A C 1
ATOM 625 O O . LYS A 1 82 ? 20.283 -6.680 -11.024 1.00 60.97 82 LYS A O 1
ATOM 630 N N . GLU A 1 83 ? 20.117 -6.446 -8.798 1.00 62.78 83 GLU A N 1
ATOM 631 C CA . GLU A 1 83 ? 18.696 -6.099 -8.778 1.00 62.78 83 GLU A CA 1
ATOM 632 C C . GLU A 1 83 ? 18.486 -4.710 -8.175 1.00 62.78 83 GLU A C 1
ATOM 634 O O . GLU A 1 83 ? 18.668 -4.489 -6.983 1.00 62.78 83 GLU A O 1
ATOM 639 N N . THR A 1 84 ? 18.095 -3.738 -8.998 1.00 67.62 84 THR A N 1
ATOM 640 C CA . THR A 1 84 ? 17.630 -2.432 -8.512 1.00 67.62 84 THR A CA 1
ATOM 641 C C . THR A 1 84 ? 16.129 -2.505 -8.266 1.00 67.62 84 THR A C 1
ATOM 643 O O . THR A 1 84 ? 15.365 -2.811 -9.185 1.00 67.62 84 THR A O 1
ATOM 646 N N . PHE A 1 85 ? 15.683 -2.191 -7.051 1.00 71.75 85 PHE A N 1
ATOM 647 C CA . PHE A 1 85 ? 14.259 -2.133 -6.728 1.00 71.75 85 PHE A CA 1
ATOM 648 C C . PHE A 1 85 ? 13.869 -0.778 -6.141 1.00 71.75 85 PHE A C 1
ATOM 650 O O . PHE A 1 85 ? 14.642 -0.095 -5.473 1.00 71.75 85 PHE A O 1
ATOM 657 N N . ALA A 1 86 ? 12.626 -0.374 -6.394 1.00 77.06 86 ALA A N 1
ATOM 658 C CA . ALA A 1 86 ? 12.054 0.817 -5.783 1.00 77.06 86 ALA A CA 1
ATOM 659 C C . ALA A 1 86 ? 11.434 0.458 -4.427 1.00 77.06 86 ALA A C 1
ATOM 661 O O . ALA A 1 86 ? 10.598 -0.449 -4.334 1.00 77.06 86 ALA A O 1
ATOM 662 N N . SER A 1 87 ? 11.819 1.193 -3.388 1.00 83.56 87 SER A N 1
ATOM 663 C CA . SER A 1 87 ? 11.218 1.133 -2.060 1.00 83.56 87 SER A CA 1
ATOM 664 C C . SER A 1 87 ? 10.570 2.472 -1.720 1.00 83.56 87 SER A C 1
ATOM 666 O O . SER A 1 87 ? 10.958 3.529 -2.218 1.00 83.56 87 SER A O 1
ATOM 668 N N . TYR A 1 88 ? 9.536 2.418 -0.895 1.00 84.75 88 TYR A N 1
ATOM 669 C CA . TYR A 1 88 ? 8.756 3.568 -0.479 1.00 84.75 88 TYR A CA 1
ATOM 670 C C . TYR A 1 88 ? 8.859 3.695 1.033 1.00 84.75 88 TYR A C 1
ATOM 672 O O . TYR A 1 88 ? 8.563 2.748 1.763 1.00 84.75 88 TYR A O 1
ATOM 680 N N . THR A 1 89 ? 9.284 4.863 1.487 1.00 86.25 89 THR A N 1
ATOM 681 C CA . THR A 1 89 ? 9.296 5.238 2.894 1.00 86.25 89 THR A CA 1
ATOM 682 C C . THR A 1 89 ? 7.993 5.960 3.198 1.00 86.25 89 THR A C 1
ATOM 684 O O . THR A 1 89 ? 7.713 7.014 2.635 1.00 86.25 89 THR A O 1
ATOM 687 N N . ILE A 1 90 ? 7.182 5.369 4.060 1.00 87.38 90 ILE A N 1
ATOM 688 C CA . ILE A 1 90 ? 5.954 5.941 4.594 1.00 87.38 90 ILE A CA 1
ATOM 689 C C . ILE A 1 90 ? 6.327 6.633 5.901 1.00 87.38 90 ILE A C 1
ATOM 691 O O . ILE A 1 90 ? 6.838 5.979 6.811 1.00 87.38 90 ILE A O 1
ATOM 695 N N . THR A 1 91 ? 6.044 7.923 6.009 1.00 87.75 91 THR A N 1
ATOM 696 C CA . THR A 1 91 ? 6.156 8.664 7.264 1.00 87.75 91 THR A CA 1
ATOM 697 C C . THR A 1 91 ? 4.749 8.947 7.763 1.00 87.75 91 THR A C 1
ATOM 699 O O . THR A 1 91 ? 3.988 9.686 7.134 1.00 87.75 91 THR A O 1
ATOM 702 N N . LEU A 1 92 ? 4.398 8.319 8.879 1.00 86.75 92 LEU A N 1
ATOM 703 C CA . LEU A 1 92 ? 3.168 8.566 9.615 1.00 86.75 92 LEU A CA 1
ATOM 704 C C . LEU A 1 92 ? 3.480 9.578 10.709 1.00 86.75 92 LEU A C 1
ATOM 706 O O . LEU A 1 92 ? 4.412 9.358 11.476 1.00 86.75 92 LEU A O 1
ATOM 710 N N . THR A 1 93 ? 2.741 10.676 10.787 1.00 84.94 93 THR A N 1
ATOM 711 C CA . THR A 1 93 ? 2.927 11.700 11.822 1.00 84.94 93 THR A CA 1
ATOM 712 C C . THR A 1 93 ? 1.626 11.928 12.582 1.00 84.94 93 THR A C 1
ATOM 714 O O . THR A 1 93 ? 0.603 12.202 11.956 1.00 84.94 93 THR A O 1
ATOM 717 N N . TRP A 1 94 ? 1.675 11.862 13.909 1.00 83.88 94 TRP A N 1
ATOM 718 C CA . TRP A 1 94 ? 0.577 12.129 14.836 1.00 83.88 94 TRP A CA 1
ATOM 719 C C . TRP A 1 94 ? 0.871 13.383 15.657 1.00 83.88 94 TRP A C 1
ATOM 721 O O . TRP A 1 94 ? 2.028 13.660 15.972 1.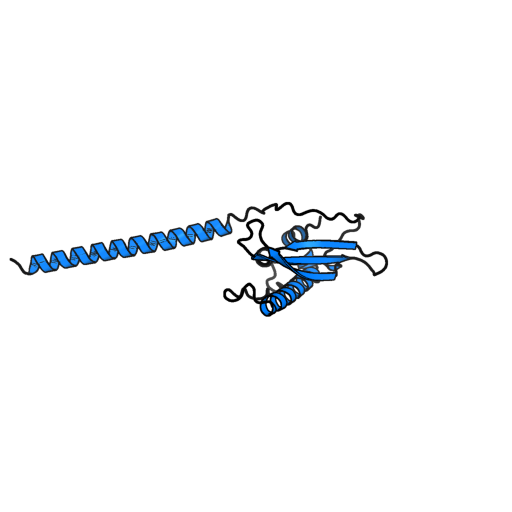00 83.88 94 TRP A O 1
ATOM 731 N N . GLY A 1 95 ? -0.173 14.101 16.066 1.00 75.88 95 GLY A N 1
ATOM 732 C CA . GLY A 1 95 ? -0.046 15.258 16.954 1.00 75.88 95 GLY A CA 1
ATOM 733 C C . GLY A 1 95 ? 0.142 16.596 16.234 1.00 75.88 95 GLY A C 1
ATOM 734 O O . GLY A 1 95 ? 0.099 16.697 15.007 1.00 75.88 95 GLY A O 1
ATOM 735 N N . SER A 1 96 ? 0.289 17.658 17.027 1.00 67.75 96 SER A N 1
ATOM 736 C CA . SER A 1 96 ? 0.419 19.038 16.539 1.00 67.75 96 SER A CA 1
ATOM 737 C C . SER A 1 96 ? 1.889 19.440 16.372 1.00 67.75 96 SER A C 1
ATOM 739 O O . SER A 1 96 ? 2.779 18.766 16.880 1.00 67.75 96 SER A O 1
ATOM 741 N N . LYS A 1 97 ? 2.159 20.572 15.702 1.00 66.06 97 LYS A N 1
ATOM 742 C CA . LYS A 1 97 ? 3.523 21.079 15.429 1.00 66.06 97 LYS A CA 1
ATOM 743 C C . LYS A 1 97 ? 4.455 21.170 16.652 1.00 66.06 97 LYS A C 1
ATOM 745 O O . LYS A 1 97 ? 5.661 21.226 16.444 1.00 66.06 97 LYS A O 1
ATOM 750 N N . LEU A 1 98 ? 3.925 21.239 17.878 1.00 66.12 98 LEU A N 1
ATOM 751 C CA . LEU A 1 98 ? 4.731 21.337 19.103 1.00 66.12 98 LEU A CA 1
ATOM 752 C C . LEU A 1 98 ? 5.101 19.983 19.727 1.00 66.12 98 LEU A C 1
ATOM 754 O O . LEU A 1 98 ? 6.108 19.917 20.421 1.00 66.12 98 LEU A O 1
ATOM 758 N N . ASP A 1 99 ? 4.308 18.935 19.498 1.00 70.69 99 ASP A N 1
ATOM 759 C CA . ASP A 1 99 ? 4.525 17.602 20.074 1.00 70.69 99 ASP A CA 1
ATOM 760 C C . ASP A 1 99 ? 4.075 16.547 19.057 1.00 70.69 99 ASP A C 1
ATOM 762 O O . ASP A 1 99 ? 2.999 15.949 19.144 1.00 70.69 99 ASP A O 1
ATOM 766 N N . SER A 1 100 ? 4.858 16.442 17.982 1.00 74.50 100 SER A N 1
ATOM 767 C CA . SER A 1 100 ? 4.579 15.534 16.876 1.00 74.50 100 SER A CA 1
ATOM 768 C C . SER A 1 100 ? 5.317 14.217 17.080 1.00 74.50 100 SER A C 1
ATOM 770 O O . SER A 1 100 ? 6.550 14.191 17.106 1.00 74.50 100 SER A O 1
ATOM 772 N N . HIS A 1 101 ? 4.580 13.114 17.140 1.00 79.56 101 HIS A N 1
ATOM 773 C CA . HIS A 1 101 ? 5.158 11.781 17.053 1.00 79.56 101 HIS A CA 1
ATOM 774 C C . HIS A 1 101 ? 5.208 11.354 15.588 1.00 79.56 101 HIS A C 1
ATOM 776 O O . HIS A 1 101 ? 4.268 11.603 14.837 1.00 79.56 101 HIS A O 1
ATOM 782 N N . SER A 1 102 ? 6.286 10.708 15.154 1.00 80.88 102 SER A N 1
ATOM 783 C CA . SER A 1 102 ? 6.367 10.196 13.788 1.00 80.88 102 SER A CA 1
ATOM 784 C C . SER A 1 102 ? 6.936 8.790 13.743 1.00 80.88 102 SER A C 1
ATOM 786 O O . SER A 1 102 ? 7.782 8.420 14.554 1.00 80.88 102 SER A O 1
ATOM 788 N N . LYS A 1 103 ? 6.453 8.006 12.781 1.00 83.56 103 LYS A N 1
ATOM 789 C CA . LYS A 1 103 ? 6.888 6.642 12.514 1.00 83.56 103 LYS A CA 1
ATOM 790 C C . LYS A 1 103 ? 7.243 6.494 11.049 1.00 83.56 103 LYS A C 1
ATOM 792 O O . LYS A 1 103 ? 6.469 6.867 10.170 1.00 83.56 103 LYS A O 1
ATOM 797 N N . LEU A 1 104 ? 8.403 5.903 10.809 1.00 83.12 104 LEU A N 1
ATOM 798 C CA . LEU A 1 104 ? 8.929 5.626 9.482 1.00 83.12 104 LEU A CA 1
ATOM 799 C C . LEU A 1 104 ? 8.781 4.133 9.191 1.00 83.12 104 LEU A C 1
ATOM 801 O O . LEU A 1 104 ? 9.209 3.292 9.975 1.00 83.12 104 LEU A O 1
ATOM 805 N N . LEU A 1 105 ? 8.169 3.802 8.060 1.00 84.44 105 LEU A N 1
ATOM 806 C CA . LEU A 1 105 ? 8.001 2.433 7.581 1.00 84.44 105 LEU A CA 1
ATOM 807 C C . LEU A 1 105 ? 8.563 2.357 6.172 1.00 84.44 105 LEU A C 1
ATOM 809 O O . LEU A 1 105 ? 8.273 3.214 5.345 1.00 84.44 105 LEU A O 1
ATOM 813 N N . ARG A 1 106 ? 9.324 1.314 5.860 1.00 84.00 106 ARG A N 1
ATOM 814 C CA . ARG A 1 106 ? 9.879 1.132 4.520 1.00 84.00 106 ARG A CA 1
ATOM 815 C C . ARG A 1 106 ? 9.278 -0.107 3.875 1.00 84.00 106 ARG A C 1
ATOM 817 O O . ARG A 1 106 ? 9.349 -1.194 4.438 1.00 84.00 106 ARG A O 1
ATOM 824 N N . LYS A 1 107 ? 8.638 0.077 2.720 1.00 85.12 107 LYS A N 1
ATOM 825 C CA . LYS A 1 107 ? 7.807 -0.939 2.063 1.00 85.12 107 LYS A CA 1
ATOM 826 C C . LYS A 1 107 ? 8.039 -0.988 0.557 1.00 85.12 107 LYS A C 1
ATOM 828 O O . LYS A 1 107 ? 8.322 0.023 -0.086 1.00 85.12 107 LYS A O 1
ATOM 833 N N . ARG A 1 108 ? 7.935 -2.174 -0.037 1.00 86.00 108 ARG A N 1
ATOM 834 C CA . ARG A 1 108 ? 7.971 -2.393 -1.494 1.00 86.00 108 ARG A CA 1
ATOM 835 C C . ARG A 1 108 ? 6.548 -2.324 -2.051 1.00 86.00 108 ARG A C 1
ATOM 837 O O . ARG A 1 108 ? 5.590 -2.647 -1.355 1.00 86.00 108 ARG A O 1
ATOM 844 N N . TYR A 1 109 ? 6.385 -1.973 -3.330 1.00 83.25 109 TYR A N 1
ATOM 845 C CA . TYR A 1 109 ? 5.051 -1.892 -3.959 1.00 83.25 109 TYR A CA 1
ATOM 846 C C . TYR A 1 109 ? 4.235 -3.195 -3.821 1.00 83.25 109 TYR A C 1
ATOM 848 O O . TYR A 1 109 ? 3.016 -3.156 -3.657 1.00 83.25 109 TYR A O 1
ATOM 856 N N . SER A 1 110 ? 4.895 -4.356 -3.879 1.00 82.19 110 SER A N 1
ATOM 857 C CA . SER A 1 110 ? 4.251 -5.664 -3.708 1.00 82.19 110 SER A CA 1
ATOM 858 C C . SER A 1 110 ? 3.545 -5.811 -2.359 1.00 82.19 110 SER A C 1
ATOM 860 O O . SER A 1 110 ? 2.483 -6.425 -2.310 1.00 82.19 110 SER A O 1
ATOM 862 N N . GLU A 1 111 ? 4.075 -5.206 -1.296 1.00 85.12 111 GLU A N 1
ATOM 863 C CA . GLU A 1 111 ? 3.466 -5.244 0.035 1.00 85.12 111 GLU A CA 1
ATOM 864 C C . GLU A 1 111 ? 2.173 -4.418 0.084 1.00 85.12 111 GLU A C 1
ATOM 866 O O . GLU A 1 111 ? 1.183 -4.869 0.649 1.00 85.12 111 GLU A O 1
ATOM 871 N N . PHE A 1 112 ? 2.123 -3.263 -0.593 1.00 87.00 112 PHE A N 1
ATOM 872 C CA . PHE A 1 112 ? 0.878 -2.493 -0.738 1.00 87.00 112 PHE A CA 1
ATOM 873 C C . PHE A 1 112 ? -0.172 -3.262 -1.544 1.00 87.00 112 PHE A C 1
ATOM 875 O O . PHE A 1 112 ? -1.358 -3.235 -1.218 1.00 87.00 112 PHE A O 1
ATOM 882 N N . ALA A 1 113 ? 0.257 -3.976 -2.590 1.00 83.75 113 ALA A N 1
ATOM 883 C CA . ALA A 1 113 ? -0.638 -4.822 -3.371 1.00 83.75 113 ALA A CA 1
ATOM 884 C C . ALA A 1 113 ? -1.240 -5.952 -2.522 1.00 83.75 113 ALA A C 1
ATOM 886 O O . ALA A 1 113 ? -2.437 -6.213 -2.633 1.00 83.75 113 ALA A O 1
ATOM 887 N N . ALA A 1 114 ? -0.435 -6.582 -1.662 1.00 85.19 114 ALA A N 1
ATOM 888 C CA . ALA A 1 114 ? -0.911 -7.583 -0.711 1.00 85.19 114 ALA A CA 1
ATOM 889 C C . ALA A 1 114 ? -1.88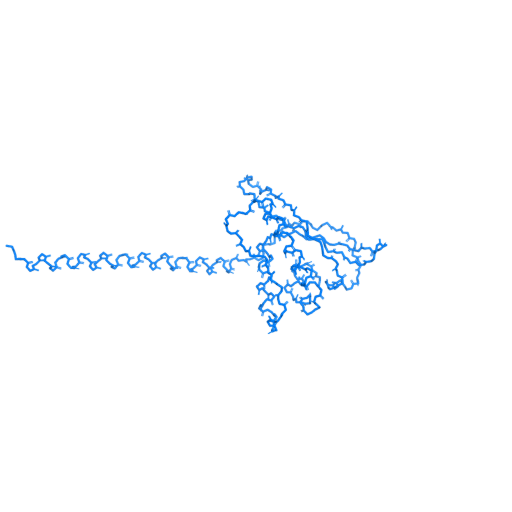6 -6.972 0.307 1.00 85.19 114 ALA A C 1
ATOM 891 O O . ALA A 1 114 ? -2.966 -7.522 0.515 1.00 85.19 114 ALA A O 1
ATOM 892 N N . LEU A 1 115 ? -1.565 -5.795 0.856 1.00 86.69 115 LEU A N 1
ATOM 893 C CA . LEU A 1 115 ? -2.436 -5.077 1.786 1.00 86.69 115 LEU A CA 1
ATOM 894 C C . LEU A 1 115 ? -3.811 -4.784 1.174 1.00 86.69 115 LEU A C 1
ATOM 896 O O . LEU A 1 115 ? -4.828 -5.036 1.807 1.00 86.69 115 LEU A O 1
ATOM 900 N N . ALA A 1 116 ? -3.878 -4.297 -0.066 1.00 84.69 116 ALA A N 1
ATOM 901 C CA . ALA A 1 116 ? -5.168 -4.019 -0.695 1.00 84.69 116 ALA A CA 1
ATOM 902 C C . ALA A 1 116 ? -6.008 -5.282 -0.931 1.00 84.69 116 ALA A C 1
ATOM 904 O O . ALA A 1 116 ? -7.235 -5.210 -0.888 1.00 84.69 116 ALA A O 1
ATOM 905 N N . VAL A 1 117 ? -5.378 -6.434 -1.186 1.00 84.25 117 VAL A N 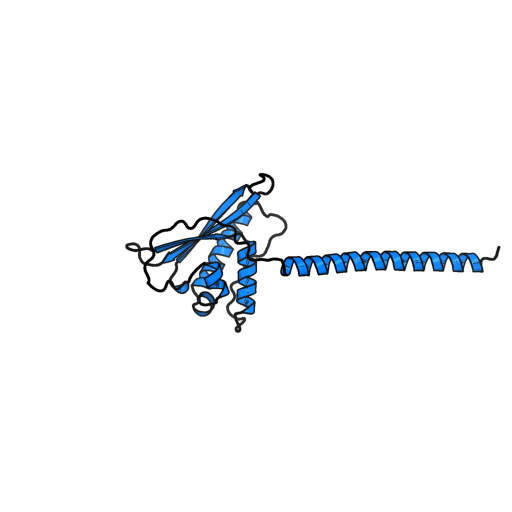1
ATOM 906 C CA . VAL A 1 117 ? -6.090 -7.719 -1.254 1.00 84.25 117 VAL A CA 1
ATOM 907 C C . VAL A 1 117 ? -6.606 -8.107 0.130 1.00 84.25 117 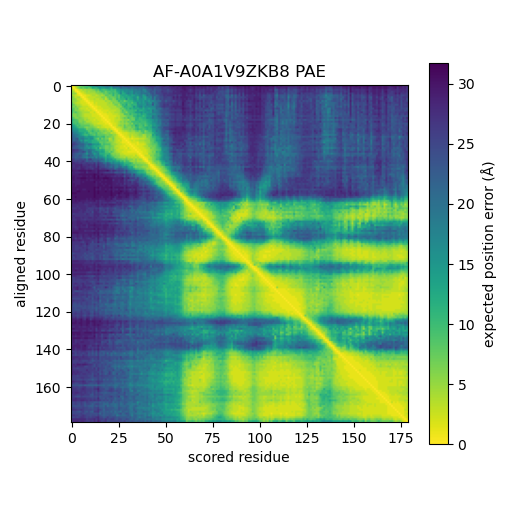VAL A C 1
ATOM 909 O O . VAL A 1 117 ? -7.783 -8.434 0.248 1.00 84.25 117 VAL A O 1
ATOM 912 N N . ALA A 1 118 ? -5.775 -7.986 1.167 1.00 84.50 118 ALA A N 1
ATOM 913 C CA . ALA A 1 118 ? -6.156 -8.286 2.545 1.00 84.50 118 ALA A CA 1
ATOM 914 C C . ALA A 1 118 ? -7.321 -7.402 3.033 1.00 84.50 118 ALA A C 1
ATOM 916 O O . ALA A 1 118 ? -8.315 -7.902 3.557 1.00 84.50 118 ALA A O 1
ATOM 917 N N . ILE A 1 119 ? -7.271 -6.096 2.749 1.00 84.31 119 ILE A N 1
ATOM 918 C CA . ILE A 1 119 ? -8.369 -5.165 3.040 1.00 84.31 119 ILE A CA 1
ATOM 919 C C . ILE A 1 119 ? -9.644 -5.594 2.308 1.00 84.31 119 ILE A C 1
ATOM 921 O O . ILE A 1 119 ? -10.711 -5.581 2.907 1.00 84.31 119 ILE A O 1
ATOM 925 N N . LYS A 1 120 ? -9.566 -6.007 1.035 1.00 83.25 120 LYS A N 1
ATOM 926 C CA . LYS A 1 120 ? -10.745 -6.488 0.285 1.00 83.25 120 LYS A CA 1
ATOM 927 C C . LYS A 1 120 ? -11.346 -7.757 0.873 1.00 83.25 120 LYS A C 1
ATOM 929 O O . LYS A 1 120 ? -12.555 -7.935 0.778 1.00 83.25 120 LYS A O 1
ATOM 934 N N . THR A 1 121 ? -10.519 -8.647 1.415 1.00 82.44 121 THR A N 1
ATOM 935 C CA . THR A 1 121 ? -10.998 -9.884 2.040 1.00 82.44 121 THR A CA 1
ATOM 936 C C . THR A 1 121 ? -11.601 -9.639 3.419 1.00 82.44 121 THR A C 1
ATOM 938 O O . THR A 1 121 ? -12.565 -10.305 3.781 1.00 82.44 121 THR A O 1
ATOM 941 N N . GLU A 1 122 ? -11.065 -8.681 4.177 1.00 81.12 122 GLU A N 1
ATOM 942 C CA . GLU A 1 122 ? -11.523 -8.366 5.536 1.00 81.12 122 GLU A CA 1
ATOM 943 C C . GLU A 1 122 ? -12.706 -7.386 5.559 1.00 81.12 122 GLU A C 1
ATOM 945 O O . GLU A 1 122 ? -13.588 -7.481 6.417 1.00 81.12 122 GLU A O 1
ATOM 950 N N . ALA A 1 123 ? -12.764 -6.456 4.604 1.00 77.75 123 ALA A N 1
ATOM 951 C CA . ALA A 1 123 ? -13.858 -5.508 4.473 1.00 77.75 123 ALA A CA 1
ATOM 952 C C . ALA A 1 123 ? -15.104 -6.211 3.912 1.00 77.75 123 ALA A C 1
ATOM 954 O O . ALA A 1 123 ? -15.236 -6.433 2.709 1.00 77.75 123 ALA A O 1
ATOM 955 N N . LYS A 1 124 ? -16.052 -6.532 4.801 1.00 67.69 124 LYS A N 1
ATOM 956 C CA . LYS A 1 124 ? -17.365 -7.097 4.434 1.00 67.69 124 LYS A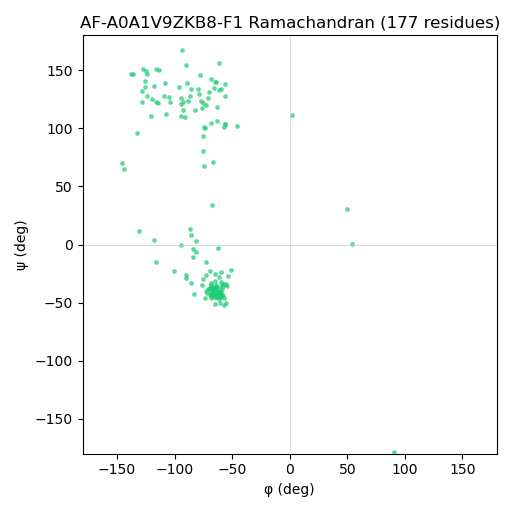 CA 1
ATOM 957 C C . LYS A 1 124 ? -18.167 -6.176 3.503 1.00 67.69 124 LYS A C 1
ATOM 959 O O . LYS A 1 124 ? -18.884 -6.666 2.635 1.00 67.69 124 LYS A O 1
ATOM 964 N N . ASP A 1 125 ? -17.999 -4.860 3.645 1.00 62.22 125 ASP A N 1
ATOM 965 C CA . ASP A 1 125 ? -18.563 -3.860 2.738 1.00 62.22 125 ASP A CA 1
ATOM 966 C C . ASP A 1 125 ? -17.576 -3.548 1.607 1.00 62.22 125 ASP A C 1
ATOM 968 O O . ASP A 1 125 ? -16.566 -2.870 1.794 1.00 62.22 125 ASP A O 1
ATOM 972 N N . ARG A 1 126 ? -17.908 -3.986 0.388 1.00 55.81 126 ARG A N 1
ATOM 973 C CA . ARG A 1 126 ? -17.130 -3.739 -0.845 1.00 55.81 126 ARG A CA 1
ATOM 974 C C . ARG A 1 126 ? -17.003 -2.255 -1.234 1.00 55.81 126 ARG A C 1
ATOM 976 O O . ARG A 1 126 ? -16.352 -1.946 -2.227 1.00 55.81 126 ARG A O 1
ATOM 983 N N . ALA A 1 127 ? -17.637 -1.345 -0.499 1.00 51.34 127 ALA A N 1
ATOM 984 C CA . ALA A 1 127 ? -17.899 0.023 -0.937 1.00 51.34 127 ALA A CA 1
ATOM 985 C C . ALA A 1 127 ? -16.744 1.021 -0.727 1.00 51.34 127 ALA A C 1
ATOM 987 O O . ALA A 1 127 ? -16.824 2.126 -1.249 1.00 51.34 127 ALA A O 1
ATOM 988 N N . ALA A 1 128 ? -15.680 0.677 0.008 1.00 57.38 128 ALA A N 1
ATOM 989 C CA . ALA A 1 128 ? -14.700 1.682 0.439 1.00 57.38 128 ALA A CA 1
ATOM 990 C C . ALA A 1 128 ? -13.229 1.329 0.187 1.00 57.38 128 ALA A C 1
ATOM 992 O O . ALA A 1 128 ? -12.365 2.015 0.723 1.00 57.38 128 ALA A O 1
ATOM 993 N N . VAL A 1 129 ? -12.905 0.285 -0.587 1.00 61.59 129 VAL A N 1
ATOM 994 C CA . VAL A 1 129 ? -11.488 -0.043 -0.817 1.00 61.59 129 VAL A CA 1
ATOM 995 C C . VAL A 1 129 ? -10.879 0.943 -1.817 1.00 61.59 129 VAL A C 1
ATOM 997 O O . VAL A 1 129 ? -11.296 0.952 -2.979 1.00 61.59 129 VAL A O 1
ATOM 1000 N N . PRO A 1 130 ? -9.874 1.735 -1.410 1.00 65.25 130 PRO A N 1
ATOM 1001 C CA . PRO A 1 130 ? -9.234 2.683 -2.302 1.00 65.25 130 PRO A CA 1
ATOM 1002 C C . PRO A 1 130 ? -8.506 1.968 -3.446 1.00 65.25 130 PRO A C 1
ATOM 100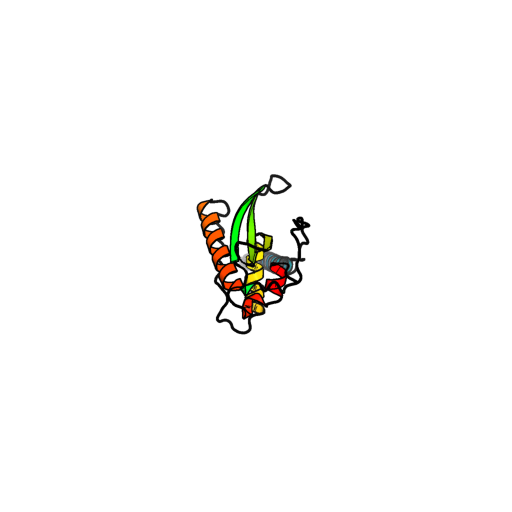4 O O . PRO A 1 130 ? -7.898 0.906 -3.274 1.00 65.25 130 PRO A O 1
ATOM 1007 N N . ALA A 1 131 ? -8.604 2.530 -4.650 1.00 64.06 131 ALA A N 1
ATOM 1008 C CA . ALA A 1 131 ? -8.017 1.935 -5.842 1.00 64.06 131 ALA A CA 1
ATOM 1009 C C . ALA A 1 131 ? -6.490 2.083 -5.811 1.00 64.06 131 ALA A C 1
ATOM 1011 O O . ALA A 1 131 ? -5.961 3.192 -5.812 1.00 64.06 131 ALA A O 1
ATOM 1012 N N . LEU A 1 132 ? -5.770 0.958 -5.826 1.00 65.56 132 LEU A N 1
ATOM 1013 C CA . LEU A 1 132 ? -4.327 0.988 -6.037 1.00 65.56 132 LEU A CA 1
ATOM 1014 C C . LEU A 1 132 ? -4.009 1.427 -7.473 1.00 65.56 132 LEU A C 1
ATOM 1016 O O . LEU A 1 132 ? -4.673 0.972 -8.412 1.00 65.56 132 LEU A O 1
ATOM 1020 N N . PRO A 1 133 ? -2.945 2.221 -7.680 1.00 62.16 133 PRO A N 1
ATOM 1021 C CA . PRO A 1 133 ? -2.461 2.507 -9.021 1.00 62.16 133 PRO A CA 1
ATOM 1022 C C . PRO A 1 133 ? -2.071 1.198 -9.717 1.00 62.16 133 PRO A C 1
ATOM 1024 O O . PRO A 1 133 ? -1.396 0.342 -9.137 1.00 62.16 133 PRO A O 1
ATOM 1027 N N . SER A 1 134 ? -2.500 1.042 -10.970 1.00 55.31 134 SER A N 1
ATOM 1028 C CA . SER A 1 134 ? -2.310 -0.176 -11.762 1.00 55.31 134 SER A CA 1
ATOM 1029 C C . SER A 1 134 ? -0.834 -0.574 -11.886 1.00 55.31 134 SER A C 1
ATOM 1031 O O . SER A 1 134 ? 0.034 0.266 -12.155 1.00 55.31 134 SER A O 1
ATOM 1033 N N . LYS A 1 135 ? -0.550 -1.876 -11.772 1.00 55.19 135 LYS A N 1
ATOM 1034 C CA . LYS A 1 135 ? 0.764 -2.455 -12.084 1.00 55.19 135 LYS A CA 1
ATOM 1035 C C . LYS A 1 135 ? 1.072 -2.251 -13.574 1.00 55.19 135 LYS A C 1
ATOM 1037 O O . LYS A 1 135 ? 0.495 -2.922 -14.418 1.00 55.19 135 LYS A O 1
ATOM 1042 N N . SER A 1 136 ? 1.984 -1.337 -13.906 1.00 51.69 136 SER A N 1
ATOM 1043 C CA . SER A 1 136 ? 2.572 -1.268 -15.251 1.00 51.69 136 SER A CA 1
ATOM 1044 C C . SER A 1 136 ? 3.705 -2.287 -15.345 1.00 51.69 136 SER A C 1
ATOM 1046 O O . SER A 1 136 ? 4.684 -2.165 -14.610 1.00 51.69 136 SER A O 1
ATOM 1048 N N . LEU A 1 137 ? 3.558 -3.291 -16.215 1.00 51.75 137 LEU A N 1
ATOM 1049 C CA . LEU A 1 137 ? 4.526 -4.380 -16.421 1.00 51.75 137 LEU A CA 1
ATOM 1050 C C . LEU A 1 137 ? 5.702 -3.988 -17.337 1.00 51.75 137 LEU A C 1
ATOM 1052 O O . LEU A 1 137 ? 6.634 -4.765 -17.485 1.00 51.75 137 LEU A O 1
ATOM 1056 N N . ILE A 1 138 ? 5.675 -2.794 -17.945 1.00 52.44 138 ILE A N 1
ATOM 1057 C CA . ILE A 1 138 ? 6.546 -2.470 -19.092 1.00 52.44 138 ILE A CA 1
ATOM 1058 C C . ILE A 1 138 ? 7.547 -1.334 -18.784 1.00 52.44 138 ILE A C 1
ATOM 1060 O O . ILE A 1 138 ? 8.521 -1.161 -19.508 1.00 52.44 138 ILE A O 1
ATOM 1064 N N . ARG A 1 139 ? 7.376 -0.556 -17.698 1.00 55.19 139 ARG A N 1
ATOM 1065 C CA . ARG A 1 139 ? 8.288 0.565 -17.343 1.00 55.19 139 ARG A CA 1
ATOM 1066 C C . ARG A 1 139 ? 8.489 0.726 -15.831 1.00 55.19 139 ARG A C 1
ATOM 1068 O O . ARG A 1 139 ? 8.086 1.729 -15.248 1.00 55.19 139 ARG A O 1
ATOM 1075 N N . LEU A 1 140 ? 9.108 -0.269 -15.191 1.00 60.75 140 LEU A N 1
ATOM 1076 C CA . LEU A 1 140 ? 9.280 -0.331 -13.729 1.00 60.75 140 LEU A CA 1
ATOM 1077 C C . LEU A 1 140 ? 10.253 0.709 -13.138 1.00 60.75 140 LEU A C 1
ATOM 1079 O O . LEU A 1 140 ? 10.127 1.020 -11.959 1.00 60.75 140 LEU A O 1
ATOM 1083 N N . LEU A 1 141 ? 11.180 1.251 -13.936 1.00 61.09 141 LEU A N 1
ATOM 1084 C CA . LEU A 1 141 ? 12.260 2.146 -13.481 1.00 61.09 141 LEU A CA 1
ATOM 1085 C C . LEU A 1 141 ? 12.204 3.556 -14.088 1.00 61.09 141 LEU A C 1
ATOM 1087 O O . LEU A 1 141 ? 13.089 4.371 -13.846 1.00 61.09 141 LEU A O 1
ATOM 1091 N N . ASN A 1 142 ? 11.174 3.875 -14.878 1.00 69.88 142 ASN A N 1
ATOM 1092 C CA . ASN A 1 142 ? 11.045 5.228 -15.409 1.00 69.88 142 ASN A CA 1
ATOM 1093 C C . ASN A 1 142 ? 10.659 6.191 -14.263 1.00 69.88 142 ASN A C 1
ATOM 1095 O O . ASN A 1 142 ? 9.647 5.946 -13.598 1.00 69.88 142 ASN A O 1
ATOM 1099 N N . PRO A 1 143 ? 11.409 7.287 -14.041 1.00 70.25 143 PRO A N 1
ATOM 1100 C CA . PRO A 1 143 ? 11.187 8.194 -12.915 1.00 70.25 143 PRO A CA 1
ATOM 1101 C C . PRO A 1 143 ? 9.774 8.795 -12.895 1.00 70.25 143 PRO A C 1
ATOM 1103 O O . PRO A 1 143 ? 9.177 8.900 -11.828 1.00 70.25 143 PRO A O 1
ATOM 1106 N N . ALA A 1 144 ? 9.179 9.087 -14.058 1.00 73.44 144 ALA A N 1
ATOM 1107 C CA . ALA A 1 144 ? 7.814 9.616 -14.140 1.00 73.44 144 ALA A CA 1
ATOM 1108 C C . ALA A 1 144 ? 6.749 8.580 -13.728 1.00 73.44 144 ALA A C 1
ATOM 1110 O O . ALA A 1 144 ? 5.745 8.917 -13.101 1.00 73.44 144 ALA A O 1
ATOM 1111 N N . TYR A 1 145 ? 6.968 7.301 -14.053 1.00 73.75 145 TYR A N 1
ATOM 1112 C CA . TYR A 1 145 ? 6.078 6.211 -13.633 1.00 73.75 145 TYR A CA 1
ATOM 1113 C C . TYR A 1 145 ? 6.188 5.933 -12.139 1.00 73.75 145 TYR A C 1
ATOM 1115 O O . TYR A 1 145 ? 5.188 5.638 -11.484 1.00 73.75 145 TYR A O 1
ATOM 1123 N N . LEU A 1 146 ? 7.407 6.014 -11.622 1.00 75.00 146 LEU A N 1
ATOM 1124 C CA . LEU A 1 146 ? 7.713 5.832 -10.219 1.00 75.00 146 LEU A CA 1
ATOM 1125 C C . LEU A 1 146 ? 7.079 6.941 -9.364 1.00 75.00 146 LEU A C 1
ATOM 1127 O O . LEU A 1 146 ? 6.371 6.623 -8.411 1.00 75.00 146 LEU A O 1
ATOM 1131 N N . GLU A 1 147 ? 7.183 8.203 -9.785 1.00 79.88 147 GLU A N 1
ATOM 1132 C CA . GLU A 1 147 ? 6.535 9.331 -9.104 1.00 79.88 147 GLU A CA 1
ATOM 1133 C C . GLU A 1 147 ? 5.002 9.243 -9.157 1.00 79.88 147 GLU A C 1
ATOM 1135 O O . GLU A 1 147 ? 4.331 9.351 -8.131 1.00 79.88 147 GLU A O 1
ATOM 1140 N N . LYS A 1 148 ? 4.421 8.927 -10.323 1.00 80.75 148 LYS A N 1
ATOM 1141 C CA . LYS A 1 148 ? 2.971 8.693 -10.438 1.00 80.75 148 LYS A CA 1
ATOM 1142 C C . LYS A 1 148 ? 2.501 7.551 -9.531 1.00 80.75 148 LYS A C 1
ATOM 1144 O O . LYS A 1 148 ? 1.422 7.614 -8.942 1.00 80.75 148 LYS A O 1
ATOM 1149 N N . ARG A 1 149 ? 3.307 6.492 -9.409 1.00 83.19 149 ARG A N 1
ATOM 1150 C CA . ARG A 1 149 ? 3.038 5.378 -8.495 1.00 83.19 149 ARG A CA 1
ATOM 1151 C C . ARG A 1 149 ? 3.138 5.826 -7.038 1.00 83.19 149 ARG A C 1
ATOM 1153 O O . ARG A 1 149 ? 2.249 5.466 -6.276 1.00 83.19 149 ARG A O 1
ATOM 1160 N N . ARG A 1 150 ? 4.151 6.614 -6.663 1.00 85.50 150 ARG A N 1
ATOM 1161 C CA . ARG A 1 150 ? 4.308 7.187 -5.316 1.00 85.50 150 ARG A CA 1
ATOM 1162 C C . ARG A 1 150 ? 3.067 7.987 -4.916 1.00 85.50 150 ARG A C 1
ATOM 1164 O O . ARG A 1 150 ? 2.487 7.691 -3.881 1.00 85.50 150 ARG A O 1
ATOM 1171 N N . GLN A 1 151 ? 2.609 8.899 -5.775 1.00 84.06 151 GLN A N 1
ATOM 1172 C CA . GLN A 1 151 ? 1.395 9.697 -5.548 1.00 84.06 151 GLN A CA 1
ATOM 1173 C C . GLN A 1 151 ? 0.148 8.819 -5.384 1.00 84.06 151 GLN A C 1
ATOM 1175 O O . GLN A 1 151 ? -0.651 9.027 -4.477 1.00 84.06 151 GLN A O 1
ATOM 1180 N N . GLY A 1 152 ? -0.012 7.791 -6.222 1.00 84.94 152 GLY A N 1
ATOM 1181 C CA . GLY A 1 152 ? -1.129 6.854 -6.086 1.00 84.94 152 GLY A CA 1
ATOM 1182 C C . GLY A 1 152 ? -1.081 6.038 -4.788 1.00 84.94 152 GLY A C 1
ATOM 1183 O O . GLY A 1 152 ? -2.122 5.790 -4.186 1.00 84.94 152 GLY A O 1
ATOM 1184 N N . LEU A 1 153 ? 0.111 5.633 -4.340 1.00 88.19 153 LEU A N 1
ATOM 1185 C CA . LEU A 1 153 ? 0.295 4.946 -3.058 1.00 88.19 153 LEU A CA 1
ATOM 1186 C C . LEU A 1 153 ? 0.041 5.878 -1.862 1.00 88.19 153 LEU A C 1
ATOM 1188 O O . LEU A 1 153 ? -0.536 5.442 -0.870 1.00 88.19 153 LEU A O 1
ATOM 1192 N N . GLU A 1 154 ? 0.439 7.145 -1.965 1.00 87.31 154 GLU A N 1
ATOM 1193 C CA . GLU A 1 154 ? 0.161 8.187 -0.972 1.00 87.31 154 GLU A CA 1
ATOM 1194 C C . GLU A 1 154 ? -1.339 8.404 -0.797 1.00 87.31 154 GLU A C 1
ATOM 1196 O O . GLU A 1 154 ? -1.852 8.293 0.314 1.00 87.31 154 GLU A O 1
ATOM 1201 N N . LEU A 1 155 ? -2.060 8.593 -1.904 1.00 86.25 155 LEU A N 1
ATOM 1202 C CA . LEU A 1 155 ? -3.517 8.720 -1.895 1.00 86.25 155 LEU A CA 1
ATOM 1203 C C . LEU A 1 155 ? -4.200 7.466 -1.341 1.00 86.25 155 LEU A C 1
ATOM 1205 O O . LEU A 1 155 ? -5.121 7.580 -0.534 1.00 86.25 155 LEU A O 1
ATOM 1209 N N . PHE A 1 156 ? -3.731 6.276 -1.730 1.00 88.06 156 PHE A N 1
ATOM 1210 C CA . PHE A 1 156 ? -4.232 5.011 -1.196 1.00 88.06 156 PHE A CA 1
ATOM 1211 C C . PHE A 1 156 ? -4.086 4.955 0.328 1.00 88.06 156 PHE A C 1
ATOM 1213 O O . PHE A 1 156 ? -5.069 4.716 1.027 1.00 88.06 156 PHE A O 1
ATOM 1220 N N . MET A 1 157 ? -2.886 5.216 0.856 1.00 88.56 157 MET A N 1
ATOM 1221 C CA . MET A 1 157 ? -2.646 5.163 2.298 1.00 88.56 157 MET A CA 1
ATOM 1222 C C . MET A 1 157 ? -3.405 6.252 3.051 1.00 88.56 157 MET A C 1
ATOM 1224 O O . MET A 1 157 ? -3.934 5.974 4.121 1.00 88.56 157 MET A O 1
ATOM 1228 N N . HIS A 1 158 ? -3.520 7.455 2.487 1.00 87.25 158 HIS A N 1
ATOM 1229 C CA . HIS A 1 158 ? -4.338 8.521 3.058 1.00 87.25 158 HIS A CA 1
ATOM 1230 C C . HIS A 1 158 ? -5.810 8.094 3.170 1.00 87.25 158 HIS A C 1
ATOM 1232 O O . HIS A 1 158 ? -6.435 8.270 4.212 1.00 87.25 158 HIS A O 1
ATOM 1238 N N . GLN A 1 159 ? -6.371 7.473 2.128 1.00 85.50 159 GLN A N 1
ATOM 1239 C CA . GLN A 1 159 ? -7.747 6.967 2.150 1.00 85.50 159 GLN A CA 1
ATOM 1240 C C . GLN A 1 159 ? -7.934 5.832 3.167 1.00 85.50 159 GLN A C 1
ATOM 1242 O O . GLN A 1 159 ? -8.928 5.828 3.892 1.00 85.50 159 GLN A O 1
ATOM 1247 N N . VAL A 1 160 ? -6.972 4.907 3.269 1.00 87.00 160 VAL A N 1
ATOM 1248 C CA . VAL A 1 160 ? -6.994 3.833 4.278 1.00 87.00 160 VAL A CA 1
ATOM 1249 C C . VAL A 1 160 ? -6.919 4.400 5.696 1.00 87.00 160 VAL A C 1
ATOM 1251 O O . VAL A 1 160 ? -7.697 3.979 6.548 1.00 87.00 160 VAL A O 1
ATOM 1254 N N . ALA A 1 161 ? -6.020 5.355 5.942 1.00 85.88 161 ALA A N 1
ATOM 1255 C CA . ALA A 1 161 ? -5.855 5.989 7.243 1.00 85.88 161 ALA A CA 1
ATOM 1256 C C . ALA A 1 161 ? -7.106 6.788 7.628 1.00 85.88 161 ALA A C 1
ATOM 1258 O O . ALA A 1 161 ? -7.685 6.537 8.676 1.00 85.88 161 ALA A O 1
ATOM 1259 N N . SER A 1 162 ? -7.597 7.661 6.745 1.00 83.94 162 SER A N 1
ATOM 1260 C CA . SER A 1 162 ? -8.749 8.538 7.016 1.00 83.94 162 SER A CA 1
ATOM 1261 C C . SER A 1 162 ? -10.054 7.804 7.349 1.00 83.94 162 SER A C 1
ATOM 1263 O O . SER A 1 162 ? -10.936 8.375 7.987 1.00 83.94 162 SER A O 1
ATOM 1265 N N . ASN A 1 163 ? 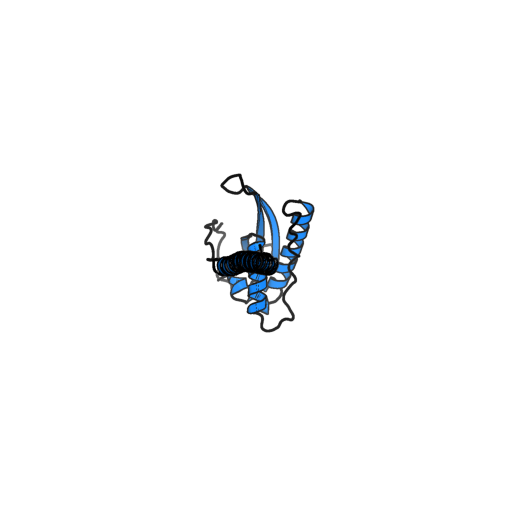-10.208 6.545 6.925 1.00 85.19 163 ASN A N 1
ATOM 1266 C CA . ASN A 1 163 ? -11.404 5.767 7.213 1.00 85.19 163 ASN A CA 1
ATOM 1267 C C . ASN A 1 163 ? -11.198 4.909 8.474 1.00 85.19 163 ASN A C 1
ATOM 1269 O O . ASN A 1 163 ? -10.498 3.896 8.401 1.00 85.19 163 ASN A O 1
ATOM 1273 N N . PRO A 1 164 ? -11.872 5.204 9.602 1.00 84.06 164 PRO A N 1
ATOM 1274 C CA . PRO A 1 164 ? -11.671 4.471 10.853 1.00 84.06 164 PRO A CA 1
ATOM 1275 C C . PRO A 1 164 ? -12.017 2.979 10.736 1.00 84.06 164 PRO A C 1
ATOM 1277 O O . PRO A 1 164 ? -11.419 2.153 11.422 1.00 84.06 164 PRO A O 1
ATOM 1280 N N . LYS A 1 165 ? -12.939 2.596 9.840 1.00 85.31 165 LYS A N 1
ATOM 1281 C CA . LYS A 1 165 ? -13.275 1.181 9.610 1.00 85.31 165 LYS A CA 1
ATOM 1282 C C . LYS A 1 165 ? -12.128 0.417 8.951 1.00 85.31 165 LYS A C 1
ATOM 1284 O O . LYS A 1 165 ? -11.953 -0.757 9.248 1.00 85.31 165 LYS A O 1
ATOM 1289 N N . LEU A 1 166 ? -11.375 1.071 8.065 1.00 84.56 166 LEU A N 1
ATOM 1290 C CA . LEU A 1 166 ? -10.226 0.473 7.382 1.00 84.56 166 LEU A CA 1
ATOM 1291 C C . LEU A 1 166 ? -8.970 0.548 8.251 1.00 84.56 166 LEU A C 1
ATOM 1293 O O . LEU A 1 166 ? -8.254 -0.439 8.372 1.00 84.56 166 LEU A O 1
ATOM 1297 N N . ALA A 1 167 ? -8.741 1.687 8.902 1.00 85.19 167 ALA A N 1
ATOM 1298 C CA . ALA A 1 167 ? -7.617 1.921 9.800 1.00 85.19 167 ALA A CA 1
ATOM 1299 C C . ALA A 1 167 ? -7.540 0.908 10.956 1.00 85.19 167 ALA A C 1
ATOM 1301 O O . ALA A 1 167 ? -6.449 0.527 11.372 1.00 85.19 167 ALA A O 1
ATOM 1302 N N . ASN A 1 168 ? -8.694 0.449 11.449 1.00 84.44 168 ASN A N 1
ATOM 1303 C CA . ASN A 1 168 ? -8.781 -0.519 12.542 1.00 84.44 168 ASN A CA 1
ATOM 1304 C C . ASN A 1 168 ? -8.644 -1.984 12.098 1.00 84.44 168 ASN A C 1
ATOM 1306 O O . ASN A 1 168 ? -8.633 -2.869 12.955 1.00 84.44 168 ASN A O 1
ATOM 1310 N N . LEU A 1 169 ? -8.542 -2.260 10.792 1.00 86.00 169 LEU A N 1
ATOM 1311 C CA . LEU A 1 169 ? -8.360 -3.624 10.300 1.00 86.00 169 LEU A CA 1
ATOM 1312 C C . LEU A 1 169 ? -7.016 -4.203 10.776 1.00 86.00 169 LEU A C 1
ATOM 1314 O O . LEU A 1 169 ? -5.998 -3.499 10.744 1.00 86.00 169 LEU A O 1
ATOM 1318 N N . PRO A 1 170 ? -6.975 -5.488 11.172 1.00 86.25 170 PRO A N 1
ATOM 1319 C CA . PRO A 1 170 ? -5.757 -6.123 11.671 1.00 86.25 170 PRO A CA 1
ATOM 1320 C C . PRO A 1 170 ? -4.638 -6.107 10.625 1.00 86.25 170 PRO A C 1
ATOM 1322 O O . PRO A 1 170 ? -3.502 -5.773 10.959 1.00 86.25 170 PRO A O 1
ATOM 1325 N N . SER A 1 171 ? -4.962 -6.354 9.351 1.00 85.50 171 SER A N 1
ATOM 1326 C CA . SER A 1 171 ? -3.985 -6.290 8.258 1.00 85.50 171 SER A CA 1
ATOM 1327 C C . SER A 1 171 ? -3.353 -4.905 8.089 1.00 85.50 171 SER A C 1
ATOM 1329 O O . SER A 1 171 ? -2.162 -4.797 7.801 1.00 85.50 171 SER A O 1
ATOM 1331 N N . VAL A 1 172 ? -4.124 -3.834 8.301 1.00 87.06 172 VAL A N 1
ATOM 1332 C CA . VAL A 1 172 ? -3.640 -2.448 8.187 1.00 87.06 172 VAL A CA 1
ATOM 1333 C C . VAL A 1 172 ? -2.749 -2.085 9.373 1.00 87.06 172 VAL A C 1
ATOM 1335 O O . VAL A 1 172 ? -1.649 -1.566 9.175 1.00 87.06 172 VAL A O 1
ATOM 1338 N N . ARG A 1 173 ? -3.172 -2.414 10.600 1.00 86.88 173 ARG A N 1
ATOM 1339 C CA . ARG A 1 173 ? -2.360 -2.184 11.807 1.00 86.88 173 ARG A CA 1
ATOM 1340 C C . ARG A 1 173 ? -1.041 -2.942 11.741 1.00 86.88 173 ARG A C 1
ATOM 1342 O O . ARG A 1 173 ? 0.006 -2.342 11.974 1.00 86.88 173 ARG A O 1
ATOM 1349 N N . GLN A 1 174 ? -1.075 -4.206 11.318 1.00 88.38 174 GLN A N 1
ATOM 1350 C CA . GLN A 1 174 ? 0.125 -5.020 11.134 1.00 88.38 174 GLN A CA 1
ATOM 1351 C C . GLN A 1 174 ? 1.053 -4.439 10.060 1.00 88.38 174 GLN A C 1
ATOM 1353 O O . GLN A 1 174 ? 2.263 -4.365 10.268 1.00 88.38 174 GLN A O 1
ATOM 1358 N N . PHE A 1 175 ? 0.509 -3.972 8.931 1.00 87.94 175 PHE A N 1
ATOM 1359 C CA . PHE A 1 175 ? 1.302 -3.327 7.883 1.00 87.94 175 PHE A CA 1
ATOM 1360 C C . PHE A 1 175 ? 2.005 -2.053 8.378 1.00 87.94 175 PHE A C 1
ATOM 1362 O O . PHE A 1 175 ? 3.170 -1.824 8.048 1.00 87.94 175 PHE A O 1
ATOM 1369 N N . CYS A 1 176 ? 1.319 -1.256 9.201 1.00 85.31 176 CYS A N 1
ATOM 1370 C CA . CYS A 1 176 ? 1.866 -0.062 9.848 1.00 85.31 176 CYS A CA 1
ATOM 1371 C C . CYS A 1 176 ? 2.683 -0.366 11.122 1.00 85.31 176 CYS A C 1
ATOM 1373 O O . CYS A 1 176 ? 3.139 0.563 11.798 1.00 85.31 176 CYS A O 1
ATOM 1375 N N . ALA A 1 177 ? 2.869 -1.648 11.463 1.00 84.19 177 ALA A N 1
ATOM 1376 C CA . ALA A 1 177 ? 3.503 -2.135 12.689 1.00 84.19 177 ALA A CA 1
ATOM 1377 C C . ALA A 1 177 ? 2.941 -1.491 13.975 1.00 84.19 177 ALA A C 1
ATOM 1379 O O . ALA A 1 177 ? 3.689 -1.235 14.918 1.00 84.19 177 ALA A O 1
ATOM 1380 N N . LEU A 1 178 ? 1.665 -1.105 13.974 1.00 79.56 178 LEU A N 1
ATOM 1381 C CA . LEU A 1 178 ? 0.998 -0.511 15.131 1.00 79.56 178 LEU A CA 1
ATOM 1382 C C . LEU A 1 178 ? 0.627 -1.617 16.136 1.00 79.56 178 LEU A C 1
ATOM 1384 O O . LEU A 1 178 ? 0.322 -2.729 15.692 1.00 79.56 178 LEU A O 1
ATOM 1388 N N . PRO A 1 179 ? 0.670 -1.330 17.454 1.00 64.62 179 PRO A N 1
ATOM 1389 C CA . PRO A 1 179 ? 0.154 -2.245 18.472 1.00 64.62 179 PRO A CA 1
ATOM 1390 C C . PRO A 1 179 ? -1.351 -2.463 18.296 1.00 64.62 179 PRO A C 1
ATOM 1392 O O . PRO A 1 179 ? -1.975 -1.729 17.492 1.00 64.62 179 PRO A O 1
#

Solvent-accessible surface area (backbone atoms only — not comparable to full-atom values): 10772 Å² total; per-residue (Å²): 134,64,70,67,61,56,56,55,49,54,51,52,54,51,52,53,52,50,52,52,54,51,52,54,51,53,53,52,51,49,49,49,51,50,48,52,52,46,59,69,64,65,66,60,85,75,82,71,86,72,78,85,81,84,71,87,87,69,97,61,89,80,54,48,48,67,37,48,71,46,61,45,80,44,82,40,75,35,96,81,77,77,50,76,47,66,37,35,37,35,38,38,35,34,73,51,99,90,62,60,49,74,49,79,46,80,44,42,68,68,57,55,56,52,48,57,51,50,49,59,72,68,41,86,64,84,84,72,75,66,72,70,63,78,89,66,92,84,54,82,79,43,66,70,53,46,50,54,43,43,53,31,51,34,53,30,51,42,53,39,20,64,34,61,78,50,27,68,32,67,69,48,26,55,74,69,70,47,132

pLDDT: mean 71.34, std 13.98, range [34.59, 88.56]

Nearest PDB structures (foldseek):
  3iq2-assembly2_B  TM=8.103E-01  e=1.788E-07  Homo sapiens
  4p2j-assembly1_A  TM=7.399E-01  e=1.843E-05  Mus musculus
  5woe-assembly1_A  TM=7.199E-01  e=3.796E-05  Homo sapiens
  4p2j-assembly2_B  TM=7.302E-01  e=3.574E-05  Mus musculus
  4p2i-assembly2_B  TM=6.914E-01  e=1.344E-04  Mus musculus

Radius of gyration: 25.49 Å; Cα contacts (8 Å, |Δi|>4): 165; chains: 1; bounding box: 43×75×77 Å

Mean predicted aligned error: 15.56 Å

Foldseek 3Di:
DDPVVVVVVVVVVVVVVVVVVVVVVVVVVVVVVVVVVCVVVPPPVPPPDDDDPDDDDDDDQPQLQQWQKAKDKDWDQDPVNPDIFIKIWIWTWHDDPVDIDIDIDIGGVVLVVVLLVVLCVQPPDNPQQQDQDDDDPPPRPDPVVVVVNRVSVSVRSNSQSNDSVNSPDPSNCVNSVHD

Secondary structure (DSSP, 8-state):
--HHHHHHHHHHHHHHHHHHHHHHHHHHHHHHHHHHHHHHH------------------S---GGG-EEEEEEEEEE-TTSS-EEEEEEEEEEES-TTS-EEEEEEEEHHHHHHHHHHHHHH-SSTT-PPPPPP--SS-TT-HHHHHHHHHHHHHHHHHHHH-HHHHTSHHHHHHTT--

Sequence (179 aa):
MNVVTLQQWLLFEADVALYLAAGLSFSIVSGFLSWCLLVTRSFKPMNDGHQDVVLPSPAHGLNLHDASVTLTQVQLLGEDAKETFASYTITLTWGSKLDSHSKLLRKRYSEFAALAVAIKTEAKDRAAVPALPSKSLIRLLNPAYLEKRRQGLELFMHQVASNPKLANLPSVRQFCALP